Protein AF-I3XRZ2-F1 (afdb_monomer_lite)

Sequence (327 aa):
MDISREDVSTILSKLADKTGISVSRDIIGEVKALLSDPGFNNMVKYIDKYSRIALAIYMVLRRHGICISVRCIMDYARIPRTSFIELLGKLGVKPCSIEEYVLYAVDKLGLSRPVASNTLWIARRIRDISEKTGLSHSVIAASSLYLASRYAGYKIPQKIIASTLCVSEVSLRNTCRNIVELLGERIPPYIDEVDKTVAMKYIRELPEGIPLVLLALLREGKPLSILILQEPKMKPWSEIALVSGLPVEGSIVILDITYAENPEYGELALDKALVYLRLKGYRYIWSVNNGIKNSLLSKGFRPIWYLPGLKKIIYAREISNTPFLSF

Radius of gyration: 23.26 Å; chains: 1; bounding box: 54×38×66 Å

Foldseek 3Di:
DDDDLCLLVVLVVVLCVQAVDDDDPVLSVQLVVLLVDPVLCVLCVVADPQLSSLLSSVVSCVVVLQAADSLSSVVRGPDDPVVSVVSCVVVVNDHDALLSLLVNLCVSVVHDLLLSLQLVLLLVVVVVVCVVVPDDSLLSSLLSSCLSCVLVVHPDDSSNSCSNRVHDSVSSVVVNVVSCVVVVHPRAWTKDWDDPVLVVVQDVDDDPPFDWTKIFRDGPRHGQKIWTKHQQVDPPSVVVCVVLVHDSPLEMEGEDMGGDDDPVSSLVSVSSVLSSSVSVRRFKYKYQDPVCVVSLVVVPWDFRDADPVVRTTMTMDGSDDDDPDPD

Organism: NCBI:txid768672

Structure (mmCIF, N/CA/C/O backbone):
data_AF-I3XRZ2-F1
#
_entry.id   AF-I3XRZ2-F1
#
loop_
_atom_site.group_PDB
_atom_site.id
_atom_site.type_symbol
_atom_site.label_atom_id
_atom_site.label_alt_id
_atom_site.label_comp_id
_atom_site.label_asym_id
_atom_site.label_entity_id
_atom_site.label_seq_id
_atom_site.pdbx_PDB_ins_code
_atom_site.Cartn_x
_atom_site.Cartn_y
_atom_site.Cartn_z
_atom_site.occupancy
_atom_site.B_iso_or_equiv
_atom_site.auth_seq_id
_atom_site.auth_comp_id
_atom_site.auth_asym_id
_atom_site.auth_atom_id
_atom_site.pdbx_PDB_model_num
ATOM 1 N N . MET A 1 1 ? 17.090 -0.475 -37.866 1.00 54.31 1 MET A N 1
ATOM 2 C CA . MET A 1 1 ? 17.241 -1.742 -37.118 1.00 54.31 1 MET A CA 1
ATOM 3 C C . MET A 1 1 ? 15.857 -2.178 -36.693 1.00 54.31 1 MET A C 1
ATOM 5 O O . MET A 1 1 ? 15.292 -1.538 -35.812 1.00 54.31 1 MET A O 1
ATOM 9 N N . ASP A 1 2 ? 15.313 -3.212 -37.330 1.00 70.88 2 ASP A N 1
ATOM 10 C CA . ASP A 1 2 ? 13.999 -3.728 -36.957 1.00 70.88 2 ASP A CA 1
ATOM 11 C C . ASP A 1 2 ? 14.069 -4.412 -35.590 1.00 70.88 2 ASP A C 1
ATOM 13 O O . ASP A 1 2 ? 14.922 -5.268 -35.309 1.00 70.88 2 ASP A O 1
ATOM 17 N N . ILE A 1 3 ? 13.197 -3.972 -34.688 1.00 75.44 3 ILE A N 1
ATOM 18 C CA . ILE A 1 3 ? 12.983 -4.640 -33.411 1.00 75.44 3 ILE A CA 1
ATOM 19 C C . ILE A 1 3 ? 12.097 -5.845 -33.703 1.00 75.44 3 ILE A C 1
ATOM 21 O O . ILE A 1 3 ? 10.934 -5.687 -34.074 1.00 75.44 3 ILE A O 1
ATOM 25 N N . SER A 1 4 ? 12.657 -7.049 -33.582 1.00 77.81 4 SER A N 1
ATOM 26 C CA . SER A 1 4 ? 11.905 -8.261 -33.882 1.00 77.81 4 SER A CA 1
ATOM 27 C C . SER A 1 4 ? 10.871 -8.520 -32.783 1.00 77.81 4 SER A C 1
ATOM 29 O O . SER A 1 4 ? 11.063 -8.177 -31.611 1.00 77.81 4 SER A O 1
ATOM 31 N N . ARG A 1 5 ? 9.756 -9.164 -33.148 1.00 73.94 5 ARG A N 1
ATOM 32 C CA . ARG A 1 5 ? 8.748 -9.624 -32.173 1.00 73.94 5 ARG A CA 1
ATOM 33 C C . ARG A 1 5 ? 9.342 -10.587 -31.140 1.00 73.94 5 ARG A C 1
ATOM 35 O O . ARG A 1 5 ? 8.825 -10.679 -30.025 1.00 73.94 5 ARG A O 1
ATOM 42 N N . GLU A 1 6 ? 10.397 -11.289 -31.526 1.00 83.88 6 GLU A N 1
ATOM 43 C CA . GLU A 1 6 ? 11.086 -12.286 -30.721 1.00 83.88 6 GLU A CA 1
ATOM 44 C C . GLU A 1 6 ? 11.895 -11.643 -29.589 1.00 83.88 6 GLU A C 1
ATOM 46 O O . GLU A 1 6 ? 11.830 -12.112 -28.454 1.00 83.88 6 GLU A O 1
ATOM 51 N N . ASP A 1 7 ? 12.538 -10.495 -29.837 1.00 88.00 7 ASP A N 1
ATOM 52 C CA . ASP A 1 7 ? 13.324 -9.778 -28.822 1.00 88.00 7 ASP A CA 1
ATOM 53 C C . ASP A 1 7 ? 12.460 -9.314 -27.636 1.00 88.00 7 ASP A C 1
ATOM 55 O O . ASP A 1 7 ? 12.806 -9.525 -26.472 1.00 88.00 7 ASP A O 1
ATOM 59 N N . VAL A 1 8 ? 11.303 -8.705 -27.930 1.00 89.19 8 VAL A N 1
ATOM 60 C CA . VAL A 1 8 ? 10.368 -8.203 -26.904 1.00 89.19 8 VAL A CA 1
ATOM 61 C C . VAL A 1 8 ? 9.803 -9.359 -26.083 1.00 89.19 8 VAL A C 1
ATOM 63 O O . VAL A 1 8 ? 9.788 -9.303 -24.853 1.00 89.19 8 VAL A O 1
ATOM 66 N N . SER A 1 9 ? 9.375 -10.424 -26.765 1.00 89.69 9 SER A N 1
ATOM 67 C CA . SER A 1 9 ? 8.788 -11.603 -26.121 1.00 89.69 9 SER A CA 1
ATOM 68 C C . SER A 1 9 ? 9.815 -12.324 -25.245 1.00 89.69 9 SER A C 1
ATOM 70 O O . SER A 1 9 ? 9.490 -12.738 -24.137 1.00 89.69 9 SER A O 1
ATOM 72 N N . THR A 1 10 ? 11.074 -12.390 -25.687 1.00 92.25 10 THR A N 1
ATOM 73 C CA . THR A 1 10 ? 12.171 -13.000 -24.927 1.00 92.25 10 THR A CA 1
ATOM 74 C C . THR A 1 10 ? 12.445 -12.252 -23.624 1.00 92.25 10 THR A C 1
ATOM 76 O O . THR A 1 10 ? 12.548 -12.877 -22.569 1.00 92.25 10 THR A O 1
ATOM 79 N N . ILE A 1 11 ? 12.553 -10.918 -23.663 1.00 93.00 11 ILE A N 1
ATOM 80 C CA . ILE A 1 11 ? 12.813 -10.123 -22.450 1.00 93.00 11 ILE A CA 1
ATOM 81 C C . ILE A 1 11 ? 11.630 -10.216 -21.483 1.00 93.00 11 ILE A C 1
ATOM 83 O O . ILE A 1 11 ? 11.835 -10.414 -20.285 1.00 93.00 11 ILE A O 1
ATOM 87 N N . LEU A 1 12 ? 10.397 -10.121 -21.991 1.00 92.00 12 LEU A N 1
ATOM 88 C CA . LEU A 1 12 ? 9.196 -10.244 -21.167 1.00 92.00 12 LEU A CA 1
ATOM 89 C C . LEU A 1 12 ? 9.065 -11.630 -20.531 1.00 92.00 12 LEU A C 1
ATOM 91 O O . LEU A 1 12 ? 8.739 -11.699 -19.351 1.00 92.00 12 LEU A O 1
ATOM 95 N N . SER A 1 13 ? 9.376 -12.710 -21.257 1.00 91.44 13 SER A N 1
ATOM 96 C CA . SER A 1 13 ? 9.370 -14.070 -20.703 1.00 91.44 13 SER A CA 1
ATOM 97 C C . SER A 1 13 ? 10.380 -14.205 -19.567 1.00 91.44 13 SER A C 1
ATOM 99 O O . SER A 1 13 ? 10.014 -14.601 -18.468 1.00 91.44 13 SER A O 1
ATOM 101 N N . LYS A 1 14 ? 11.631 -13.775 -19.774 1.00 92.50 14 LYS A N 1
ATOM 102 C CA . LYS A 1 14 ? 12.657 -13.836 -18.720 1.00 92.50 14 LYS A CA 1
ATOM 103 C C . LYS A 1 14 ? 12.291 -12.981 -17.505 1.00 92.50 14 LYS A C 1
ATOM 105 O O . LYS A 1 14 ? 12.586 -13.343 -16.366 1.00 92.50 14 LYS A O 1
ATOM 110 N N . LEU A 1 15 ? 11.649 -11.832 -17.725 1.00 91.50 15 LEU A N 1
ATOM 111 C CA . LEU A 1 15 ? 11.138 -10.996 -16.642 1.00 91.50 15 LEU A CA 1
ATOM 112 C C . LEU A 1 15 ? 9.980 -11.679 -15.900 1.00 91.50 15 LEU A C 1
ATOM 114 O O . LEU A 1 15 ? 9.946 -11.627 -14.669 1.00 91.50 15 LEU A O 1
ATOM 118 N N . ALA A 1 16 ? 9.064 -12.326 -16.622 1.00 91.31 16 ALA A N 1
ATOM 119 C CA . ALA A 1 16 ? 7.972 -13.108 -16.055 1.00 91.31 16 ALA A CA 1
ATOM 120 C C . ALA A 1 16 ? 8.512 -14.257 -15.198 1.00 91.31 16 ALA A C 1
ATOM 122 O O . ALA A 1 16 ? 8.118 -14.366 -14.044 1.00 91.31 16 ALA A O 1
ATOM 123 N N . ASP A 1 17 ? 9.497 -15.010 -15.686 1.00 89.75 17 ASP A N 1
ATOM 124 C CA . ASP A 1 17 ? 10.134 -16.103 -14.940 1.00 89.75 17 ASP A CA 1
ATOM 125 C C . ASP A 1 17 ? 10.812 -15.598 -13.659 1.00 89.75 17 ASP A C 1
ATOM 127 O O . ASP A 1 17 ? 10.693 -16.190 -12.586 1.00 89.75 17 ASP A O 1
ATOM 131 N N . LYS A 1 18 ? 11.502 -14.454 -13.749 1.00 88.31 18 LYS A N 1
ATOM 132 C CA . LYS A 1 18 ? 12.222 -13.855 -12.617 1.00 88.31 18 LYS A CA 1
ATOM 133 C C . LYS A 1 18 ? 11.286 -13.313 -11.540 1.00 88.31 18 LYS A C 1
ATOM 135 O O . LYS A 1 18 ? 11.616 -13.369 -10.358 1.00 88.31 18 LYS A O 1
ATOM 140 N N . THR A 1 19 ? 10.166 -12.719 -11.939 1.00 87.19 19 THR A N 1
ATOM 141 C CA . THR A 1 19 ? 9.321 -11.925 -11.033 1.00 87.19 19 THR A CA 1
ATOM 142 C C . THR A 1 19 ? 7.985 -12.572 -10.722 1.00 87.19 19 THR A C 1
ATOM 144 O O . THR A 1 19 ? 7.366 -12.191 -9.733 1.00 87.19 19 THR A O 1
ATOM 147 N N . GLY A 1 20 ? 7.509 -13.483 -11.566 1.00 87.38 20 GLY A N 1
ATOM 148 C CA . GLY A 1 20 ? 6.136 -13.981 -11.612 1.00 87.38 20 GLY A CA 1
ATOM 149 C C . GLY A 1 20 ? 5.132 -12.988 -12.213 1.00 87.38 20 GLY A C 1
ATOM 150 O O . GLY A 1 20 ? 3.960 -13.034 -11.858 1.00 87.38 20 GLY A O 1
ATOM 151 N N . ILE A 1 21 ? 5.561 -11.979 -12.988 1.00 88.50 21 ILE A N 1
ATOM 152 C CA . ILE A 1 21 ? 4.621 -11.059 -13.664 1.00 88.50 21 ILE A CA 1
ATOM 153 C C . ILE A 1 21 ? 3.810 -11.831 -14.708 1.00 88.50 21 ILE A C 1
ATOM 155 O O . ILE A 1 21 ? 4.384 -12.524 -15.543 1.00 88.50 21 ILE A O 1
ATOM 159 N N . SER A 1 22 ? 2.489 -11.643 -14.702 1.00 85.38 22 SER A N 1
ATOM 160 C CA . SER A 1 22 ? 1.630 -12.094 -15.797 1.00 85.38 22 SER A CA 1
ATOM 161 C C . SER A 1 22 ? 1.798 -11.160 -16.994 1.00 85.38 22 SER A C 1
ATOM 163 O O . SER A 1 22 ? 1.465 -9.977 -16.920 1.00 85.38 22 SER A O 1
ATOM 165 N N . VAL A 1 23 ? 2.355 -11.676 -18.088 1.00 85.56 23 VAL A N 1
ATOM 166 C CA . VAL A 1 23 ? 2.524 -10.924 -19.335 1.00 85.56 23 VAL A CA 1
ATOM 167 C C . VAL A 1 23 ? 1.339 -11.2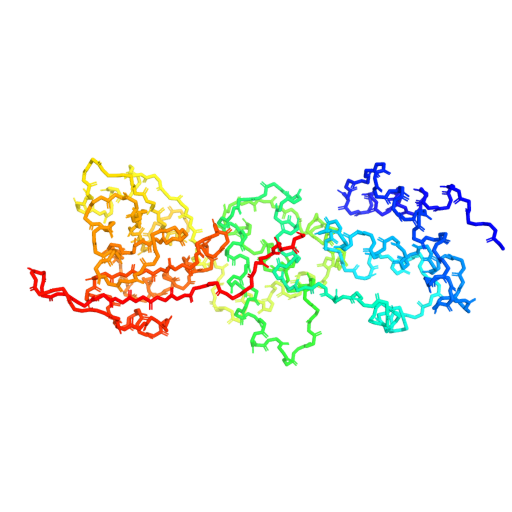37 -20.243 1.00 85.56 23 VAL A C 1
ATOM 169 O O . VAL A 1 23 ? 1.273 -12.305 -20.850 1.00 85.56 23 VAL A O 1
ATOM 172 N N . SER A 1 24 ? 0.392 -10.304 -20.334 1.00 90.00 24 SER A N 1
ATOM 173 C CA . SER A 1 24 ? -0.754 -10.422 -21.238 1.00 90.00 24 SER A CA 1
ATOM 174 C C . SER A 1 24 ? -0.373 -10.084 -22.685 1.00 90.00 24 SER A C 1
ATOM 176 O O . SER A 1 24 ? 0.643 -9.435 -22.963 1.00 90.00 24 SER A O 1
ATOM 178 N N . ARG A 1 25 ? -1.220 -10.499 -23.638 1.00 88.94 25 ARG A N 1
ATOM 179 C CA . ARG A 1 25 ? -1.083 -10.093 -25.047 1.00 88.94 25 ARG A CA 1
ATOM 180 C C . ARG A 1 25 ? -1.186 -8.574 -25.213 1.00 88.94 25 ARG A C 1
ATOM 182 O O . ARG A 1 25 ? -0.507 -8.033 -26.082 1.00 88.94 25 ARG A O 1
ATOM 189 N N . ASP A 1 26 ? -1.954 -7.914 -24.351 1.00 92.81 26 ASP A N 1
ATOM 190 C CA . ASP A 1 26 ? -2.154 -6.463 -24.371 1.00 92.81 26 ASP A CA 1
ATOM 191 C C . ASP A 1 26 ? -0.861 -5.723 -24.022 1.00 92.81 26 ASP A C 1
ATOM 193 O O . ASP A 1 26 ? -0.438 -4.852 -24.777 1.00 92.81 26 ASP A O 1
ATOM 197 N N . ILE A 1 27 ? -0.145 -6.159 -22.974 1.00 94.12 27 ILE A N 1
ATOM 198 C CA . ILE A 1 27 ? 1.175 -5.608 -22.614 1.00 94.12 27 ILE A CA 1
ATOM 199 C C . ILE A 1 27 ? 2.146 -5.741 -23.793 1.00 94.12 27 ILE A C 1
ATOM 201 O O . ILE A 1 27 ? 2.838 -4.788 -24.151 1.00 94.12 27 ILE A O 1
ATOM 205 N N . ILE A 1 28 ? 2.194 -6.910 -24.440 1.00 92.81 28 ILE A N 1
ATOM 206 C CA . ILE A 1 28 ? 3.066 -7.130 -25.605 1.00 92.81 28 ILE A CA 1
ATOM 207 C C . ILE A 1 28 ? 2.668 -6.208 -26.770 1.00 92.81 28 ILE A C 1
ATOM 209 O O . ILE A 1 28 ? 3.543 -5.673 -27.457 1.00 92.81 28 ILE A O 1
ATOM 213 N N . GLY A 1 29 ? 1.366 -6.049 -27.017 1.00 93.31 29 GLY A N 1
ATOM 214 C CA . GLY A 1 29 ? 0.820 -5.174 -28.053 1.00 93.31 29 GLY A CA 1
ATOM 215 C C . GLY A 1 29 ? 1.188 -3.711 -27.826 1.00 93.31 29 GLY A C 1
ATOM 216 O O . GLY A 1 29 ? 1.719 -3.067 -28.730 1.00 93.31 29 GLY A O 1
ATOM 217 N N . GLU A 1 30 ? 1.006 -3.214 -26.605 1.00 96.38 30 GLU A N 1
ATOM 218 C CA . GLU A 1 30 ? 1.351 -1.844 -26.224 1.00 96.38 30 GLU A CA 1
ATOM 219 C C . GLU A 1 30 ? 2.852 -1.568 -26.277 1.00 96.38 30 GLU A C 1
ATOM 221 O O . GLU A 1 30 ? 3.258 -0.502 -26.739 1.00 96.38 30 GLU A O 1
ATOM 226 N N . VAL A 1 31 ? 3.697 -2.522 -25.867 1.00 96.50 31 VAL A N 1
ATOM 227 C CA . VAL A 1 31 ? 5.156 -2.368 -25.998 1.00 96.50 31 VAL A CA 1
ATOM 228 C C . VAL A 1 31 ? 5.535 -2.203 -27.467 1.00 96.50 31 VAL A C 1
ATOM 230 O O . VAL A 1 31 ? 6.340 -1.336 -27.798 1.00 96.50 31 VAL A O 1
ATOM 233 N N . LYS A 1 32 ? 4.936 -2.989 -28.367 1.00 94.12 32 LYS A N 1
ATOM 234 C CA . LYS A 1 32 ? 5.181 -2.862 -29.811 1.00 94.12 32 LYS A CA 1
ATOM 235 C C . LYS A 1 32 ? 4.692 -1.523 -30.351 1.00 94.12 32 LYS A C 1
ATOM 237 O O . LYS A 1 32 ? 5.444 -0.867 -31.062 1.00 94.12 32 LYS A O 1
ATOM 242 N N . ALA A 1 33 ? 3.483 -1.106 -29.979 1.00 95.25 33 ALA A N 1
ATOM 243 C CA . ALA A 1 33 ? 2.937 0.185 -30.380 1.00 95.25 33 ALA A CA 1
ATOM 244 C C . ALA A 1 33 ? 3.850 1.342 -29.937 1.00 95.25 33 ALA A C 1
ATOM 246 O O . ALA A 1 33 ? 4.179 2.206 -30.744 1.00 95.25 33 ALA A O 1
ATOM 247 N N . LEU A 1 34 ? 4.345 1.307 -28.694 1.00 96.12 34 LEU A N 1
ATOM 248 C CA . LEU A 1 34 ? 5.267 2.312 -28.164 1.00 96.12 34 LEU A CA 1
ATOM 249 C C . LEU A 1 34 ? 6.625 2.308 -28.883 1.00 96.12 34 LEU A C 1
ATOM 251 O O . LEU A 1 34 ? 7.192 3.364 -29.133 1.00 96.12 34 LEU A O 1
ATOM 255 N N . LEU A 1 35 ? 7.149 1.137 -29.252 1.00 95.25 35 LEU A N 1
ATOM 256 C CA . LEU A 1 35 ? 8.396 1.029 -30.020 1.00 95.25 35 LEU A CA 1
ATOM 257 C C . LEU A 1 35 ? 8.253 1.513 -31.472 1.00 95.25 35 LEU A C 1
ATOM 259 O O . LEU A 1 35 ? 9.252 1.881 -32.094 1.00 95.25 35 LEU A O 1
ATOM 263 N N . SER A 1 36 ? 7.036 1.521 -32.013 1.00 94.19 36 SER A N 1
ATOM 264 C CA . SER A 1 36 ? 6.718 2.092 -33.325 1.00 94.19 36 SER A CA 1
ATOM 265 C C . SER A 1 36 ? 6.400 3.591 -33.271 1.00 94.19 36 SER A C 1
ATOM 267 O O . SER A 1 36 ? 6.390 4.234 -34.318 1.00 94.19 36 SER A O 1
ATOM 269 N N . ASP A 1 37 ? 6.186 4.161 -32.082 1.00 95.56 37 ASP A N 1
ATOM 270 C CA . ASP A 1 37 ? 5.827 5.568 -31.912 1.00 95.56 37 ASP A CA 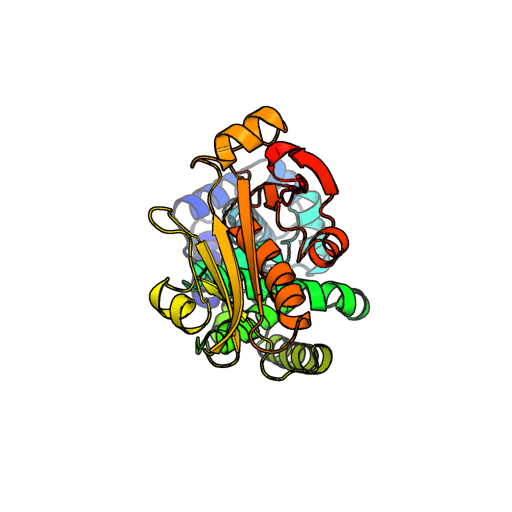1
ATOM 271 C C . ASP A 1 37 ? 6.985 6.514 -32.312 1.00 95.56 37 ASP A C 1
ATOM 273 O O . ASP A 1 37 ? 8.095 6.405 -31.772 1.00 95.56 37 ASP A O 1
ATOM 277 N N . PRO A 1 38 ? 6.767 7.469 -33.241 1.00 94.94 38 PRO A N 1
ATOM 278 C CA . PRO A 1 38 ? 7.802 8.412 -33.662 1.00 94.94 38 PRO A CA 1
ATOM 279 C C . PRO A 1 38 ? 8.309 9.311 -32.528 1.00 94.94 38 PRO A C 1
ATOM 281 O O . PRO A 1 38 ? 9.501 9.621 -32.486 1.00 94.94 38 PRO A O 1
ATOM 284 N N . GLY A 1 39 ? 7.431 9.712 -31.601 1.00 94.12 39 GLY A N 1
ATOM 285 C CA . GLY A 1 39 ? 7.782 10.570 -30.469 1.00 94.12 39 GLY A CA 1
ATOM 286 C C . GLY A 1 39 ? 8.749 9.876 -29.514 1.00 94.12 39 GLY A C 1
ATOM 287 O O . GLY A 1 39 ? 9.822 10.407 -29.214 1.00 94.12 39 GLY A O 1
ATOM 288 N N . PHE A 1 40 ? 8.417 8.650 -29.110 1.00 95.19 40 PHE A N 1
ATOM 289 C CA . PHE A 1 40 ? 9.291 7.772 -28.341 1.00 95.19 40 PHE A CA 1
ATOM 290 C C . PHE A 1 40 ? 10.624 7.574 -29.061 1.00 95.19 40 PHE A C 1
ATOM 292 O O . PHE A 1 40 ? 11.679 7.849 -28.490 1.00 95.19 40 PHE A O 1
ATOM 299 N N . ASN A 1 41 ? 10.585 7.177 -30.335 1.00 93.75 41 ASN A N 1
ATOM 300 C CA . ASN A 1 41 ? 11.782 6.889 -31.123 1.00 93.75 41 ASN A CA 1
ATOM 301 C C . ASN A 1 41 ? 12.714 8.093 -31.280 1.00 93.75 41 ASN A C 1
ATOM 303 O O . ASN A 1 41 ? 13.932 7.921 -31.222 1.00 93.75 41 ASN A O 1
ATOM 307 N N . ASN A 1 42 ? 12.172 9.304 -31.413 1.00 93.94 42 ASN A N 1
ATOM 308 C CA . ASN A 1 42 ? 12.971 10.523 -31.452 1.00 93.94 42 ASN A CA 1
ATOM 309 C C . ASN A 1 42 ? 13.677 10.791 -30.109 1.00 93.94 42 ASN A C 1
ATOM 311 O O . ASN A 1 42 ? 14.852 11.162 -30.090 1.00 93.94 42 ASN A O 1
ATOM 315 N N . MET A 1 43 ? 13.000 10.545 -28.982 1.00 91.81 43 MET A N 1
ATOM 316 C CA . MET A 1 43 ? 13.571 10.735 -27.641 1.00 91.81 43 MET A CA 1
ATOM 317 C C . MET A 1 43 ? 14.682 9.730 -27.307 1.00 91.81 43 MET A C 1
ATOM 319 O O . MET A 1 43 ? 15.612 10.065 -26.576 1.00 91.81 43 MET A O 1
ATOM 323 N N . VAL A 1 44 ? 14.620 8.515 -27.860 1.00 93.56 44 VAL A N 1
ATOM 324 C CA . VAL A 1 44 ? 15.597 7.441 -27.594 1.00 93.56 44 VAL A CA 1
ATOM 325 C C . VAL A 1 44 ? 16.495 7.122 -28.795 1.00 93.56 44 VAL A C 1
ATOM 327 O O . VAL A 1 44 ? 17.091 6.047 -28.852 1.00 93.56 44 VAL A O 1
ATOM 330 N N . LYS A 1 45 ? 16.627 8.046 -29.757 1.00 91.50 45 LYS A N 1
ATOM 331 C CA . LYS A 1 45 ? 17.322 7.814 -31.041 1.00 91.50 45 LYS A CA 1
ATOM 332 C C . LYS A 1 45 ? 18.771 7.327 -30.920 1.00 91.50 45 LYS A C 1
ATOM 334 O O . LYS A 1 45 ? 19.229 6.580 -31.777 1.00 91.50 45 LYS A O 1
ATOM 339 N N . TYR A 1 46 ? 19.475 7.727 -29.861 1.00 92.50 46 TYR A N 1
ATOM 340 C CA . TYR A 1 46 ? 20.880 7.368 -29.613 1.00 92.50 46 TYR A CA 1
ATOM 341 C C . TYR A 1 46 ? 21.047 6.212 -28.620 1.00 92.50 46 TYR A C 1
ATOM 343 O O . TYR A 1 46 ? 22.163 5.895 -28.217 1.00 92.50 46 TYR A O 1
ATOM 351 N N . ILE A 1 47 ? 19.943 5.599 -28.197 1.00 94.06 47 ILE A N 1
ATOM 352 C CA . ILE A 1 47 ? 19.939 4.497 -27.243 1.00 94.06 47 ILE A CA 1
ATOM 353 C C . ILE A 1 47 ? 19.958 3.174 -28.005 1.00 94.06 47 ILE A C 1
ATOM 355 O O . ILE A 1 47 ? 19.279 3.012 -29.024 1.00 94.06 47 ILE A O 1
ATOM 359 N N . ASP A 1 48 ? 20.733 2.212 -27.505 1.00 92.62 48 ASP A N 1
ATOM 360 C CA . ASP A 1 48 ? 20.835 0.899 -28.128 1.00 92.62 48 ASP A CA 1
ATOM 361 C C . ASP A 1 48 ? 19.488 0.157 -28.132 1.00 92.62 48 ASP A C 1
ATOM 363 O O . ASP A 1 48 ? 18.592 0.401 -27.316 1.00 92.62 48 ASP A O 1
ATOM 367 N N . LYS A 1 49 ? 19.363 -0.794 -29.060 1.00 92.44 49 LYS A N 1
ATOM 368 C CA . LYS A 1 49 ? 18.143 -1.574 -29.283 1.00 92.44 49 LYS A CA 1
ATOM 369 C C . LYS A 1 49 ? 17.583 -2.201 -27.998 1.00 92.44 49 LYS A C 1
ATOM 371 O O . LYS A 1 49 ? 16.378 -2.123 -27.775 1.00 92.44 49 LYS A O 1
ATOM 376 N N . TYR A 1 50 ? 18.421 -2.809 -27.160 1.00 92.56 50 TYR A N 1
ATOM 377 C CA . TYR A 1 50 ? 17.954 -3.533 -25.975 1.00 92.56 50 TYR A CA 1
ATOM 378 C C . TYR A 1 50 ? 17.506 -2.580 -24.869 1.00 92.56 50 TYR A C 1
ATOM 380 O O . TYR A 1 50 ? 16.457 -2.794 -24.261 1.00 92.56 50 TYR A O 1
ATOM 388 N N . SER A 1 51 ? 18.222 -1.473 -24.674 1.00 94.81 51 SER A N 1
ATOM 389 C CA . SER A 1 51 ? 17.806 -0.434 -23.727 1.00 94.81 51 SER A CA 1
ATOM 390 C C . SER A 1 51 ? 16.498 0.248 -24.143 1.00 94.81 51 SER A C 1
ATOM 392 O O . SER A 1 51 ? 15.672 0.543 -23.282 1.00 94.81 51 SER A O 1
ATOM 394 N N . ARG A 1 52 ? 16.249 0.432 -25.450 1.00 95.31 52 ARG A N 1
ATOM 395 C CA . ARG A 1 52 ? 14.952 0.923 -25.959 1.00 95.31 52 ARG A CA 1
ATOM 396 C C . ARG A 1 52 ? 13.806 -0.027 -25.620 1.00 95.31 52 ARG A C 1
ATOM 398 O O . ARG A 1 52 ? 12.767 0.422 -25.144 1.00 95.31 52 ARG A O 1
ATOM 405 N N . ILE A 1 53 ? 14.008 -1.331 -25.823 1.00 95.75 53 ILE A N 1
ATOM 406 C CA . ILE A 1 53 ? 13.014 -2.355 -25.470 1.00 95.75 53 ILE A CA 1
ATOM 407 C C . ILE A 1 53 ? 12.773 -2.372 -23.955 1.00 95.75 53 ILE A C 1
ATOM 409 O O . ILE A 1 53 ? 11.624 -2.366 -23.526 1.00 95.75 53 ILE A O 1
ATOM 413 N N . ALA A 1 54 ? 13.831 -2.326 -23.142 1.00 96.06 54 ALA A N 1
ATOM 414 C CA . ALA A 1 54 ? 13.727 -2.279 -21.684 1.00 96.06 54 ALA A CA 1
ATOM 415 C C . ALA A 1 54 ? 12.956 -1.040 -21.187 1.00 96.06 54 ALA A C 1
ATOM 417 O O . ALA A 1 54 ? 12.094 -1.168 -20.315 1.00 96.06 54 ALA A O 1
ATOM 418 N N . LEU A 1 55 ? 13.217 0.143 -21.759 1.00 96.50 55 LEU A N 1
ATOM 419 C CA . LEU A 1 55 ? 12.465 1.369 -21.466 1.00 96.50 55 LEU A CA 1
ATOM 420 C C . LEU A 1 55 ? 10.984 1.206 -21.817 1.00 96.50 55 LEU A C 1
ATOM 422 O O . LEU A 1 55 ? 10.131 1.463 -20.969 1.00 96.50 55 LEU A O 1
ATOM 426 N N . ALA A 1 56 ? 10.678 0.727 -23.027 1.00 96.88 56 ALA A N 1
ATOM 427 C CA . ALA A 1 56 ? 9.303 0.532 -23.475 1.00 96.88 56 ALA A CA 1
ATOM 428 C C . ALA A 1 56 ? 8.545 -0.479 -22.598 1.00 96.88 56 ALA A C 1
ATOM 430 O O . ALA A 1 56 ? 7.423 -0.206 -22.178 1.00 96.88 56 ALA A O 1
ATOM 431 N N . ILE A 1 57 ? 9.176 -1.607 -22.249 1.00 96.31 57 ILE A N 1
ATOM 432 C CA . ILE A 1 57 ? 8.612 -2.596 -21.321 1.00 96.31 57 ILE A CA 1
ATOM 433 C C . ILE A 1 57 ? 8.318 -1.945 -19.972 1.00 96.31 57 ILE A C 1
ATOM 435 O O . ILE A 1 57 ? 7.195 -2.036 -19.488 1.00 96.31 57 ILE A O 1
ATOM 439 N N . TYR A 1 58 ? 9.291 -1.259 -19.370 1.00 96.19 58 TYR A N 1
ATOM 440 C CA . TYR A 1 58 ? 9.094 -0.636 -18.061 1.00 96.19 58 TYR A CA 1
ATOM 441 C C . TYR A 1 58 ? 7.962 0.401 -18.084 1.00 96.19 58 TYR A C 1
ATOM 443 O O . TYR A 1 58 ? 7.133 0.432 -17.177 1.00 96.19 58 TYR A O 1
ATOM 451 N N . MET A 1 59 ? 7.892 1.218 -19.138 1.00 96.50 59 MET A N 1
ATOM 452 C CA . MET A 1 59 ? 6.822 2.197 -19.344 1.00 96.50 59 MET A CA 1
ATOM 453 C C . MET A 1 59 ? 5.442 1.550 -19.403 1.00 96.50 59 MET A C 1
ATOM 455 O O . MET A 1 59 ? 4.530 2.001 -18.713 1.00 96.50 59 MET A O 1
ATOM 459 N N . VAL A 1 60 ? 5.288 0.496 -20.204 1.00 96.75 60 VAL A N 1
ATOM 460 C CA . VAL A 1 60 ? 4.004 -0.199 -20.351 1.00 96.75 60 VAL A CA 1
ATOM 461 C C . VAL A 1 60 ? 3.623 -0.913 -19.060 1.00 96.75 60 VAL A C 1
ATOM 463 O O . VAL A 1 60 ? 2.498 -0.760 -18.601 1.00 96.75 60 VAL A O 1
ATOM 466 N N . LEU A 1 61 ? 4.561 -1.589 -18.390 1.00 95.00 61 LEU A N 1
ATOM 467 C CA . LEU A 1 61 ? 4.297 -2.184 -17.075 1.00 95.00 61 LEU A CA 1
ATOM 468 C C . LEU A 1 61 ? 3.778 -1.136 -16.080 1.00 95.00 61 LEU A C 1
ATOM 470 O O . LEU A 1 61 ? 2.800 -1.384 -15.379 1.00 95.00 61 LEU A O 1
ATOM 474 N N . ARG A 1 62 ? 4.363 0.068 -16.071 1.00 94.31 62 ARG A N 1
ATOM 475 C CA . ARG A 1 62 ? 3.895 1.170 -15.218 1.00 94.31 62 ARG A CA 1
ATOM 476 C C . ARG A 1 62 ? 2.487 1.647 -15.571 1.00 94.31 62 ARG A C 1
ATOM 478 O O . ARG A 1 62 ? 1.724 1.919 -14.650 1.00 94.31 62 ARG A O 1
ATOM 485 N N . ARG A 1 63 ? 2.124 1.711 -16.857 1.00 93.44 63 ARG A N 1
ATOM 486 C CA . ARG A 1 63 ? 0.751 2.043 -17.297 1.00 93.44 63 ARG A CA 1
ATOM 487 C C . ARG A 1 63 ? -0.274 1.009 -16.829 1.00 93.44 63 ARG A C 1
ATOM 489 O O . ARG A 1 63 ? -1.390 1.376 -16.496 1.00 93.44 63 ARG A O 1
ATOM 496 N N . HIS A 1 64 ? 0.141 -0.251 -16.717 1.00 92.94 64 HIS A N 1
ATOM 497 C CA . HIS A 1 64 ? -0.671 -1.364 -16.209 1.00 92.94 64 HIS A CA 1
ATOM 498 C C . HIS A 1 64 ? -0.644 -1.500 -14.674 1.00 92.94 64 HIS A C 1
ATOM 500 O O . HIS A 1 64 ? -1.061 -2.520 -14.133 1.00 92.94 64 HIS A O 1
ATOM 506 N N . GLY A 1 65 ? -0.111 -0.513 -13.943 1.00 90.75 65 GLY A N 1
ATOM 507 C CA . GLY A 1 65 ? -0.016 -0.561 -12.477 1.00 90.75 65 GLY A CA 1
ATOM 508 C C . GLY A 1 65 ? 0.993 -1.586 -11.936 1.00 90.75 65 GLY A C 1
ATOM 509 O O . GLY A 1 65 ? 1.072 -1.804 -10.726 1.00 90.75 65 GLY A O 1
ATOM 510 N N . ILE A 1 66 ? 1.807 -2.201 -12.799 1.00 93.56 66 ILE A N 1
ATOM 511 C CA . ILE A 1 66 ? 2.824 -3.179 -12.406 1.00 93.56 66 ILE A CA 1
ATOM 512 C C . ILE A 1 66 ? 4.051 -2.428 -11.890 1.00 93.56 66 ILE A C 1
ATOM 514 O O . ILE A 1 66 ? 4.813 -1.805 -12.636 1.00 93.56 66 ILE A O 1
ATOM 518 N N . CYS A 1 67 ? 4.247 -2.491 -10.576 1.00 92.25 67 CYS A N 1
ATOM 519 C CA . CYS A 1 67 ? 5.266 -1.717 -9.878 1.00 92.25 67 CYS A CA 1
ATOM 520 C C . CYS A 1 67 ? 6.465 -2.594 -9.523 1.00 92.25 67 CYS A C 1
ATOM 522 O O . CYS A 1 67 ? 6.521 -3.198 -8.455 1.00 92.25 67 CYS A O 1
ATOM 524 N N . ILE A 1 68 ? 7.452 -2.644 -10.418 1.00 92.44 68 ILE A N 1
ATOM 525 C CA . ILE A 1 68 ? 8.735 -3.316 -10.177 1.00 92.44 68 ILE A CA 1
ATOM 526 C C . ILE A 1 68 ? 9.886 -2.323 -10.090 1.00 92.44 68 ILE A C 1
ATOM 528 O O . ILE A 1 68 ? 9.870 -1.270 -10.723 1.00 92.44 68 ILE A O 1
ATOM 532 N N . SER A 1 69 ? 10.916 -2.673 -9.316 1.00 92.75 69 SER A N 1
ATOM 533 C CA . SER A 1 69 ? 12.138 -1.874 -9.271 1.00 92.75 69 SER A CA 1
ATOM 534 C C . SER A 1 69 ? 12.773 -1.804 -10.655 1.00 92.75 69 SER A C 1
ATOM 536 O O . SER A 1 69 ? 12.888 -2.821 -11.337 1.00 92.75 69 SER A O 1
ATOM 538 N N . VAL A 1 70 ? 13.291 -0.633 -11.037 1.00 93.44 70 VAL A N 1
ATOM 539 C CA . VAL A 1 70 ? 14.082 -0.457 -12.270 1.00 93.44 70 VAL A CA 1
ATOM 540 C C . VAL A 1 70 ? 15.198 -1.504 -12.371 1.00 93.44 70 VAL A C 1
ATOM 542 O O . VAL A 1 70 ? 15.475 -2.001 -13.456 1.00 93.44 70 VAL A O 1
ATOM 545 N N . ARG A 1 71 ? 15.777 -1.937 -11.238 1.00 90.94 71 ARG A N 1
ATOM 546 C CA . ARG A 1 71 ? 16.786 -3.016 -11.193 1.00 90.94 71 ARG A CA 1
ATOM 547 C C . ARG A 1 71 ? 16.348 -4.292 -11.911 1.00 90.94 71 ARG A C 1
ATOM 549 O O . ARG A 1 71 ? 17.196 -5.024 -12.395 1.00 90.94 71 ARG A O 1
ATOM 556 N N . CYS A 1 72 ? 15.049 -4.560 -11.981 1.00 90.88 72 CYS A N 1
ATOM 557 C CA . CYS A 1 72 ? 14.535 -5.756 -12.623 1.00 90.88 72 CYS A CA 1
ATOM 558 C C . CYS A 1 72 ? 14.759 -5.787 -14.129 1.00 90.88 72 CYS A C 1
ATOM 560 O O . CYS A 1 72 ? 15.022 -6.852 -14.680 1.00 90.88 72 CYS A O 1
ATOM 562 N N . ILE A 1 73 ? 14.636 -4.624 -14.772 1.00 92.31 73 ILE A N 1
ATOM 563 C CA . ILE A 1 73 ? 14.770 -4.493 -16.220 1.00 92.31 73 ILE A CA 1
ATOM 564 C C . ILE A 1 73 ? 16.197 -4.106 -16.630 1.00 92.31 73 ILE A C 1
ATOM 566 O O . ILE A 1 73 ? 16.576 -4.306 -17.780 1.00 92.31 73 ILE A O 1
ATOM 570 N N . MET A 1 74 ? 17.005 -3.599 -15.687 1.00 91.06 74 MET A N 1
ATOM 571 C CA . MET A 1 74 ? 18.387 -3.186 -15.953 1.00 91.06 74 MET A CA 1
ATOM 572 C C . MET A 1 74 ? 19.272 -4.319 -16.466 1.00 91.06 74 MET A C 1
ATOM 574 O O . MET A 1 74 ? 20.168 -4.036 -17.246 1.00 91.06 74 MET A O 1
ATOM 578 N N . ASP A 1 75 ? 19.011 -5.574 -16.095 1.00 88.19 75 ASP A N 1
ATOM 579 C CA . ASP A 1 75 ? 19.789 -6.722 -16.592 1.00 88.19 75 ASP A CA 1
ATOM 580 C C . ASP A 1 75 ? 19.695 -6.878 -18.124 1.00 88.19 75 ASP A C 1
ATOM 582 O O . ASP A 1 75 ? 20.543 -7.515 -18.745 1.00 88.19 75 ASP A O 1
ATOM 586 N N . TYR A 1 76 ? 18.666 -6.286 -18.739 1.00 90.88 76 TYR A N 1
ATOM 587 C CA . TYR A 1 76 ? 18.444 -6.286 -20.186 1.00 90.88 76 TYR A CA 1
ATOM 588 C C . TYR A 1 76 ? 18.832 -4.959 -20.846 1.00 90.88 76 TYR A C 1
ATOM 590 O O . TYR A 1 76 ? 18.932 -4.894 -22.069 1.00 90.88 76 TYR A O 1
ATOM 598 N N . ALA A 1 77 ? 19.045 -3.904 -20.058 1.00 91.19 77 ALA A N 1
ATOM 599 C CA . ALA A 1 77 ? 19.483 -2.608 -20.550 1.00 91.19 77 ALA A CA 1
ATOM 600 C C . ALA A 1 77 ? 21.017 -2.544 -20.561 1.00 91.19 77 ALA A C 1
ATOM 602 O O . ALA A 1 77 ? 21.683 -2.947 -19.612 1.00 91.19 77 ALA A O 1
ATOM 603 N N . ARG A 1 78 ? 21.594 -1.993 -21.628 1.00 90.81 78 ARG A N 1
ATOM 604 C CA . ARG A 1 78 ? 23.050 -1.832 -21.794 1.00 90.81 78 ARG A CA 1
ATOM 605 C C . ARG A 1 78 ? 23.524 -0.414 -21.478 1.00 90.81 78 ARG A C 1
ATOM 607 O O . ARG A 1 78 ? 24.574 0.013 -21.946 1.00 90.81 78 ARG A O 1
ATOM 614 N N . ILE A 1 79 ? 22.746 0.314 -20.680 1.00 93.56 79 ILE A N 1
ATOM 615 C CA . ILE A 1 79 ? 23.062 1.670 -20.228 1.00 93.56 79 ILE A CA 1
ATOM 616 C C . ILE A 1 79 ? 23.168 1.729 -18.701 1.00 93.56 79 ILE A C 1
ATOM 618 O O . ILE A 1 79 ? 22.558 0.909 -18.010 1.00 93.56 79 ILE A O 1
ATOM 622 N N . PRO A 1 80 ? 23.905 2.704 -18.139 1.00 94.94 80 PRO A N 1
ATOM 623 C CA . PRO A 1 80 ? 23.956 2.903 -16.698 1.00 94.94 80 PRO A CA 1
ATOM 624 C C . PRO A 1 80 ? 22.568 3.152 -16.098 1.00 94.94 80 PRO A C 1
ATOM 626 O O . PRO A 1 80 ? 21.716 3.822 -16.686 1.00 94.94 80 PRO A O 1
ATOM 629 N N . ARG A 1 81 ? 22.352 2.663 -14.871 1.00 93.00 81 ARG A N 1
ATOM 630 C CA . ARG A 1 81 ? 21.077 2.818 -14.149 1.00 93.00 81 ARG A CA 1
ATOM 631 C C . ARG A 1 81 ? 20.659 4.281 -13.984 1.00 93.00 81 ARG A C 1
ATOM 633 O O . ARG A 1 81 ? 19.471 4.577 -14.056 1.00 93.00 81 ARG A O 1
ATOM 640 N N . THR A 1 82 ? 21.613 5.177 -13.744 1.00 92.88 82 THR A N 1
ATOM 641 C CA . THR A 1 82 ? 21.367 6.621 -13.612 1.00 92.88 82 THR A CA 1
ATOM 642 C C . THR A 1 82 ? 20.778 7.193 -14.898 1.00 92.88 82 THR A C 1
ATOM 644 O O . THR A 1 82 ? 19.709 7.794 -14.855 1.00 92.88 82 THR A O 1
ATOM 647 N N . SER A 1 83 ? 21.399 6.901 -16.042 1.00 94.19 83 SER A N 1
ATOM 648 C CA . SER A 1 83 ? 20.912 7.306 -17.363 1.00 94.19 83 SER A CA 1
ATOM 649 C C . SER A 1 83 ? 19.541 6.707 -17.684 1.00 94.19 83 SER A C 1
ATOM 651 O O . SER A 1 83 ? 18.682 7.398 -18.221 1.00 94.19 83 SER A O 1
ATOM 653 N N . PHE A 1 84 ? 19.293 5.445 -17.313 1.00 95.31 84 PHE A N 1
ATOM 654 C CA . PHE A 1 84 ? 17.983 4.811 -17.501 1.00 95.31 84 PHE A CA 1
ATOM 655 C C . PHE A 1 84 ? 16.876 5.536 -16.717 1.00 95.31 84 PHE A C 1
ATOM 657 O O . PHE A 1 84 ? 15.814 5.820 -17.264 1.00 95.31 84 PHE A O 1
ATOM 664 N N . ILE A 1 85 ? 17.128 5.871 -15.447 1.00 93.75 85 ILE A N 1
ATOM 665 C CA . ILE A 1 85 ? 16.173 6.603 -14.597 1.00 93.75 85 ILE A CA 1
ATOM 666 C C . ILE A 1 85 ? 15.940 8.024 -15.126 1.00 93.75 85 ILE A C 1
ATOM 668 O O . ILE A 1 85 ? 14.799 8.479 -15.162 1.00 93.75 85 ILE A O 1
ATOM 672 N N . GLU A 1 86 ? 16.993 8.714 -15.564 1.00 94.06 86 GLU A N 1
ATOM 673 C CA . GLU A 1 86 ? 16.877 10.052 -16.151 1.00 94.06 86 GLU A CA 1
ATOM 674 C C . GLU A 1 86 ? 16.021 10.035 -17.427 1.00 94.06 86 GLU A C 1
ATOM 676 O O . GLU A 1 86 ? 15.135 10.875 -17.595 1.00 94.06 86 GLU A O 1
ATOM 681 N N . LEU A 1 87 ? 16.231 9.045 -18.303 1.00 95.12 87 LEU A N 1
ATOM 682 C CA . LEU A 1 87 ? 15.428 8.862 -19.512 1.00 95.12 87 LEU A CA 1
ATOM 683 C C . LEU A 1 87 ? 13.964 8.571 -19.188 1.00 95.12 87 LEU A C 1
ATOM 685 O O . LEU A 1 87 ? 13.089 9.178 -19.797 1.00 95.12 87 LEU A O 1
ATOM 689 N N . LEU A 1 88 ? 13.682 7.707 -18.209 1.00 95.56 88 LEU A N 1
ATOM 690 C CA . LEU A 1 88 ? 12.314 7.485 -17.731 1.00 95.56 88 LEU A CA 1
ATOM 691 C C . LEU A 1 88 ? 11.655 8.796 -17.279 1.00 95.56 88 LEU A C 1
ATOM 693 O O . LEU A 1 88 ? 10.511 9.057 -17.647 1.00 95.56 88 LEU A O 1
ATOM 697 N N . GLY A 1 89 ? 12.386 9.641 -16.547 1.00 94.69 89 GLY A N 1
ATOM 698 C CA . GLY A 1 89 ? 11.912 10.965 -16.142 1.00 94.69 89 GLY A CA 1
ATOM 699 C C . GLY A 1 89 ? 11.587 11.870 -17.334 1.00 94.69 89 GLY A C 1
ATOM 700 O O . GLY A 1 89 ? 10.507 12.455 -17.376 1.00 94.69 89 GLY A O 1
ATOM 701 N N . LYS A 1 90 ? 12.471 11.927 -18.342 1.00 94.88 90 LYS A N 1
ATOM 702 C CA . LYS A 1 90 ? 12.242 12.677 -19.597 1.00 94.88 90 LYS A CA 1
ATOM 703 C C . LYS A 1 90 ? 11.043 12.150 -20.390 1.00 94.88 90 LYS A C 1
ATOM 705 O O . LYS A 1 90 ? 10.340 12.928 -21.021 1.00 94.88 90 LYS A O 1
ATOM 710 N N . LEU A 1 91 ? 10.786 10.846 -20.314 1.00 94.75 91 LEU A N 1
ATOM 711 C CA . LEU A 1 91 ? 9.636 10.169 -20.921 1.00 94.75 91 LEU A CA 1
ATOM 712 C C . LEU A 1 91 ? 8.341 10.317 -20.094 1.00 94.75 91 LEU A C 1
ATOM 714 O O . LEU A 1 91 ? 7.335 9.685 -20.412 1.00 94.75 91 LEU A O 1
ATOM 718 N N . GLY A 1 92 ? 8.354 11.122 -19.024 1.00 93.94 92 GLY A N 1
ATOM 719 C CA . GLY A 1 92 ? 7.189 11.389 -18.176 1.00 93.94 92 GLY A CA 1
ATOM 720 C C . GLY A 1 92 ? 6.838 10.259 -17.203 1.00 93.94 92 GLY A C 1
ATOM 721 O O . GLY A 1 92 ? 5.768 10.272 -16.593 1.00 93.94 92 GLY A O 1
ATOM 722 N N . VAL A 1 93 ? 7.716 9.270 -17.029 1.00 94.38 93 VAL A N 1
ATOM 723 C CA . VAL A 1 93 ? 7.472 8.116 -16.160 1.00 94.38 93 VAL A CA 1
ATOM 724 C C . VAL A 1 93 ? 7.861 8.460 -14.731 1.00 94.38 93 VAL A C 1
ATOM 726 O O . VAL A 1 93 ? 9.040 8.584 -14.393 1.00 94.38 93 VAL A O 1
ATOM 729 N N . LYS A 1 94 ? 6.863 8.557 -13.854 1.00 91.31 94 LYS A N 1
ATOM 730 C CA . LYS A 1 94 ? 7.102 8.770 -12.425 1.00 91.31 94 LYS A CA 1
ATOM 731 C C . LYS A 1 94 ? 7.633 7.488 -11.759 1.00 91.31 94 LYS A C 1
ATOM 733 O O . LYS A 1 94 ? 7.088 6.404 -12.021 1.00 91.31 94 LYS A O 1
ATOM 738 N N . PRO A 1 95 ? 8.649 7.585 -10.878 1.00 88.62 95 PRO A N 1
ATOM 739 C CA . PRO A 1 95 ? 9.092 6.465 -10.048 1.00 88.62 95 PRO A CA 1
ATOM 740 C C . PRO A 1 95 ? 7.944 5.894 -9.218 1.00 88.62 95 PRO A C 1
ATOM 742 O O . PRO A 1 95 ? 7.048 6.643 -8.825 1.00 88.62 95 PRO A O 1
ATOM 745 N N . CYS A 1 96 ? 7.981 4.592 -8.914 1.00 92.31 96 CYS A N 1
ATOM 746 C CA . CYS A 1 96 ? 6.934 4.021 -8.078 1.00 92.31 96 CYS A CA 1
ATOM 747 C C . CYS A 1 96 ? 6.984 4.591 -6.654 1.00 92.31 96 CYS A C 1
ATOM 749 O O . CYS A 1 96 ? 8.061 4.687 -6.042 1.00 92.31 96 CYS A O 1
ATOM 751 N N . SER A 1 97 ? 5.816 4.925 -6.113 1.00 91.94 97 SER A N 1
ATOM 752 C CA . SER A 1 97 ? 5.681 5.236 -4.689 1.00 91.94 97 SER A CA 1
ATOM 753 C C . SER A 1 97 ? 5.796 3.962 -3.843 1.00 91.94 97 SER A C 1
ATOM 755 O O . SER A 1 97 ? 5.713 2.840 -4.349 1.00 91.94 97 SER A O 1
ATOM 757 N N . ILE A 1 98 ? 6.006 4.120 -2.533 1.00 92.62 98 ILE A N 1
ATOM 758 C CA . ILE A 1 98 ? 5.959 2.992 -1.591 1.00 92.62 98 ILE A CA 1
ATOM 759 C C . ILE A 1 98 ? 4.580 2.333 -1.654 1.00 92.62 98 ILE A C 1
ATOM 761 O O . ILE A 1 98 ? 4.483 1.110 -1.702 1.00 92.62 98 ILE A O 1
ATOM 765 N N . GLU A 1 99 ? 3.525 3.144 -1.692 1.00 92.25 99 GLU A N 1
ATOM 766 C CA . GLU A 1 99 ? 2.149 2.680 -1.764 1.00 92.25 99 GLU A CA 1
ATOM 767 C C . GLU A 1 99 ? 1.885 1.810 -2.992 1.00 92.25 99 GLU A C 1
ATOM 769 O O . GLU A 1 99 ? 1.345 0.715 -2.862 1.00 92.25 99 GLU A O 1
ATOM 774 N N . GLU A 1 100 ? 2.335 2.255 -4.161 1.00 94.00 100 GLU A N 1
ATOM 775 C CA . GLU A 1 100 ? 2.222 1.506 -5.410 1.00 94.00 100 GLU A CA 1
ATOM 776 C C . GLU A 1 100 ? 2.947 0.151 -5.349 1.00 94.00 100 GLU A C 1
ATOM 778 O O . GLU A 1 100 ? 2.387 -0.867 -5.754 1.00 94.00 100 GLU A O 1
ATOM 783 N N . TYR A 1 101 ? 4.163 0.105 -4.787 1.00 96.06 101 TYR A N 1
ATOM 784 C CA . TYR A 1 101 ? 4.882 -1.160 -4.592 1.00 96.06 101 TYR A CA 1
ATOM 785 C C . TYR A 1 101 ? 4.138 -2.122 -3.668 1.00 96.06 101 TYR A C 1
ATOM 787 O O . TYR A 1 101 ? 4.077 -3.319 -3.945 1.00 96.06 101 TYR A O 1
ATOM 795 N N . VAL A 1 102 ? 3.603 -1.610 -2.559 1.00 95.81 102 VAL A N 1
ATOM 796 C CA . VAL A 1 102 ? 2.896 -2.429 -1.572 1.00 95.81 102 VAL A CA 1
ATOM 797 C C . VAL A 1 102 ? 1.607 -2.985 -2.155 1.00 95.81 102 VAL A C 1
ATOM 799 O O . VAL A 1 102 ? 1.371 -4.180 -2.018 1.00 95.81 102 VAL A O 1
ATOM 802 N N . LEU A 1 103 ? 0.807 -2.157 -2.831 1.00 93.88 103 LEU A N 1
ATOM 803 C CA . LEU A 1 103 ? -0.442 -2.600 -3.453 1.00 93.88 103 LEU A CA 1
ATOM 804 C C . LEU A 1 103 ? -0.189 -3.674 -4.508 1.00 93.88 103 LEU A C 1
ATOM 806 O O . LEU A 1 103 ? -0.771 -4.751 -4.424 1.00 93.88 103 LEU A O 1
ATOM 810 N N . TYR A 1 104 ? 0.760 -3.435 -5.416 1.00 94.94 104 TYR A N 1
ATOM 811 C CA . TYR A 1 104 ? 1.145 -4.425 -6.417 1.00 94.94 104 TYR A CA 1
ATOM 812 C C . TYR A 1 104 ? 1.611 -5.746 -5.783 1.00 94.94 104 TYR A C 1
ATOM 814 O O . TYR A 1 104 ? 1.168 -6.816 -6.194 1.00 94.94 104 TYR A O 1
ATOM 822 N N . ALA A 1 105 ? 2.490 -5.698 -4.777 1.00 96.19 105 ALA A N 1
ATOM 823 C CA . ALA A 1 105 ? 3.017 -6.912 -4.157 1.00 96.19 105 ALA A CA 1
ATOM 824 C C . ALA A 1 105 ? 1.957 -7.681 -3.357 1.00 96.19 105 ALA A C 1
ATOM 826 O O . ALA A 1 105 ? 1.941 -8.907 -3.401 1.00 96.19 105 ALA A O 1
ATOM 827 N N . VAL A 1 106 ? 1.071 -6.983 -2.643 1.00 95.38 106 VAL A N 1
ATOM 828 C CA . VAL A 1 106 ? -0.051 -7.595 -1.914 1.00 95.38 106 VAL A CA 1
ATOM 829 C C . VAL A 1 106 ? -0.99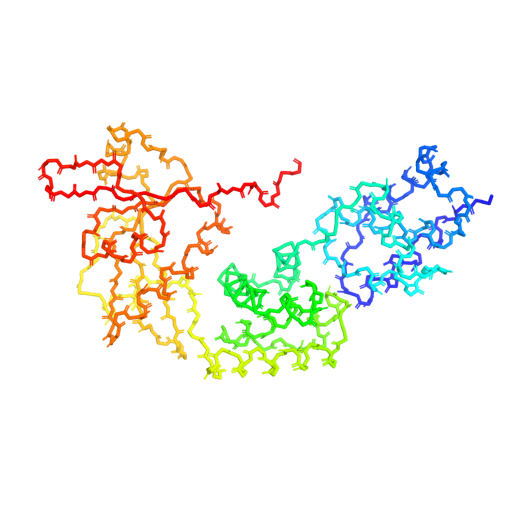0 -8.295 -2.885 1.00 95.38 106 VAL A C 1
ATOM 831 O O . VAL A 1 106 ? -1.282 -9.471 -2.682 1.00 95.38 106 VAL A O 1
ATOM 834 N N . ASP A 1 107 ? -1.417 -7.598 -3.941 1.00 93.38 107 ASP A N 1
ATOM 835 C CA . ASP A 1 107 ? -2.356 -8.143 -4.922 1.00 93.38 107 ASP A CA 1
ATOM 836 C C . ASP A 1 107 ? -1.733 -9.352 -5.638 1.00 93.38 107 ASP A C 1
ATOM 838 O O . ASP A 1 107 ? -2.357 -10.406 -5.754 1.00 93.38 107 ASP A O 1
ATOM 842 N N . LYS A 1 108 ? -0.453 -9.255 -6.022 1.00 93.31 108 LYS A N 1
ATOM 843 C CA . LYS A 1 108 ? 0.282 -10.355 -6.657 1.00 93.31 108 LYS A CA 1
ATOM 844 C C . LYS A 1 108 ? 0.421 -11.589 -5.767 1.00 93.31 108 LYS A C 1
ATOM 846 O O . LYS A 1 108 ? 0.366 -12.711 -6.261 1.00 93.31 108 LYS A O 1
ATOM 851 N N . LEU A 1 109 ? 0.657 -11.390 -4.472 1.00 94.88 109 LEU A N 1
ATOM 852 C CA . LEU A 1 109 ? 0.843 -12.479 -3.512 1.00 94.88 109 LEU A CA 1
ATOM 853 C C . LEU A 1 109 ? -0.485 -12.987 -2.927 1.00 94.88 109 LEU A C 1
ATOM 855 O O . LEU A 1 109 ? -0.456 -13.866 -2.068 1.00 94.88 109 LEU A O 1
ATOM 859 N N . GLY A 1 110 ? -1.628 -12.448 -3.367 1.00 94.06 110 GLY A N 1
ATOM 860 C CA . GLY A 1 110 ? -2.949 -12.835 -2.870 1.00 94.06 110 GLY A CA 1
ATOM 861 C C . GLY A 1 110 ? -3.158 -12.505 -1.391 1.00 94.06 110 GLY A C 1
ATOM 862 O O . GLY A 1 110 ? -3.831 -13.249 -0.681 1.00 94.06 110 GLY A O 1
ATOM 863 N N . LEU A 1 111 ? -2.540 -11.428 -0.899 1.00 94.75 111 LEU A N 1
ATOM 864 C CA . LEU A 1 111 ? -2.607 -11.032 0.507 1.00 94.75 111 LEU A CA 1
ATOM 865 C C . LEU A 1 111 ? -3.789 -10.100 0.773 1.00 94.75 111 LEU A C 1
ATOM 867 O O . LEU A 1 111 ? -4.258 -9.368 -0.096 1.00 94.75 111 LEU A O 1
ATOM 871 N N . SER A 1 112 ? -4.267 -10.107 2.014 1.00 92.12 112 SER A N 1
ATOM 872 C CA . SER A 1 112 ? -5.440 -9.333 2.407 1.00 92.12 112 SER A CA 1
ATOM 873 C C . SER A 1 112 ? -5.139 -7.829 2.552 1.00 92.12 112 SER A C 1
ATOM 875 O O . SER A 1 112 ? -4.004 -7.395 2.781 1.00 92.12 112 SER A O 1
ATOM 877 N N . ARG A 1 113 ? -6.181 -6.988 2.466 1.00 89.12 113 ARG A N 1
ATOM 878 C CA . ARG A 1 113 ? -6.074 -5.532 2.705 1.00 89.12 113 ARG A CA 1
ATOM 879 C C . ARG A 1 113 ? -5.546 -5.170 4.108 1.00 89.12 113 ARG A C 1
ATOM 881 O O . ARG A 1 113 ? -4.778 -4.210 4.194 1.00 89.12 113 ARG A O 1
ATOM 888 N N . PRO A 1 114 ? -5.865 -5.912 5.186 1.00 91.06 114 PRO A N 1
ATOM 889 C CA . PRO A 1 114 ? -5.195 -5.766 6.479 1.00 91.06 114 PRO A CA 1
ATOM 890 C C . PRO A 1 114 ? -3.667 -5.879 6.389 1.00 91.06 114 PRO A C 1
ATOM 892 O O . PRO A 1 114 ? -2.954 -5.025 6.922 1.00 91.06 114 PRO A O 1
ATOM 895 N N . VAL A 1 115 ? -3.137 -6.854 5.640 1.00 94.00 115 VAL A N 1
ATOM 896 C CA . VAL A 1 115 ? -1.685 -6.987 5.424 1.00 94.00 115 VAL A CA 1
ATOM 897 C C . VAL A 1 115 ? -1.128 -5.769 4.687 1.00 94.00 115 VAL A C 1
ATOM 899 O O . VAL A 1 115 ? -0.102 -5.226 5.101 1.00 94.00 115 VAL A O 1
ATOM 902 N N . ALA A 1 116 ? -1.816 -5.279 3.652 1.00 94.44 116 ALA A N 1
ATOM 903 C CA . ALA A 1 116 ? -1.426 -4.054 2.946 1.00 94.44 116 ALA A CA 1
ATOM 904 C C . ALA A 1 116 ? -1.388 -2.831 3.871 1.00 94.44 116 ALA A C 1
ATOM 906 O O . ALA A 1 116 ? -0.408 -2.088 3.876 1.00 94.44 116 ALA A O 1
ATOM 907 N N . SER A 1 117 ? -2.422 -2.646 4.693 1.00 92.94 117 SER A N 1
ATOM 908 C CA . SER A 1 117 ? -2.506 -1.532 5.641 1.00 92.94 117 SER A CA 1
ATOM 909 C C . SER A 1 117 ? -1.357 -1.557 6.645 1.00 92.94 117 SER A C 1
ATOM 911 O O . SER A 1 117 ? -0.643 -0.566 6.807 1.00 92.94 117 SER A O 1
ATOM 913 N N . ASN A 1 118 ? -1.114 -2.715 7.267 1.00 93.88 118 ASN A N 1
ATOM 914 C CA . ASN A 1 118 ? -0.009 -2.878 8.207 1.00 93.88 118 ASN A CA 1
ATOM 915 C C . ASN A 1 118 ? 1.346 -2.657 7.528 1.00 93.88 118 ASN A C 1
ATOM 917 O O . ASN A 1 118 ? 2.214 -1.998 8.097 1.00 93.88 118 ASN A O 1
ATOM 921 N N . THR A 1 119 ? 1.506 -3.135 6.294 1.00 95.12 119 THR A N 1
ATOM 922 C CA . THR A 1 119 ? 2.706 -2.897 5.487 1.00 95.12 119 THR A CA 1
ATOM 923 C C . THR A 1 119 ? 2.946 -1.404 5.276 1.00 95.12 119 THR A C 1
ATOM 925 O O . THR A 1 119 ? 4.047 -0.925 5.535 1.00 95.12 119 THR A O 1
ATOM 928 N N . LEU A 1 120 ? 1.926 -0.648 4.858 1.00 93.50 120 LEU A N 1
ATOM 929 C CA . LEU A 1 120 ? 2.033 0.800 4.658 1.00 93.50 120 LEU A CA 1
ATOM 930 C C . LEU A 1 120 ? 2.307 1.553 5.953 1.00 93.50 120 LEU A C 1
ATOM 932 O O . LEU A 1 120 ? 3.086 2.505 5.954 1.00 93.50 120 LEU A O 1
ATOM 936 N N . TRP A 1 121 ? 1.683 1.133 7.051 1.00 91.38 121 TRP A N 1
ATOM 937 C CA . TRP A 1 121 ? 1.933 1.718 8.361 1.00 91.38 121 TRP A CA 1
ATOM 938 C C . TRP A 1 121 ? 3.403 1.552 8.766 1.00 91.38 121 TRP A C 1
ATOM 940 O O . TRP A 1 121 ? 4.058 2.540 9.097 1.00 91.38 121 TRP A O 1
ATOM 950 N N . ILE A 1 122 ? 3.944 0.331 8.649 1.00 91.50 122 ILE A N 1
ATOM 951 C CA . ILE A 1 122 ? 5.361 0.046 8.914 1.00 91.50 122 ILE A CA 1
ATOM 952 C C . ILE A 1 122 ? 6.235 0.900 7.984 1.00 91.50 122 ILE A C 1
ATOM 954 O O . ILE A 1 122 ? 7.113 1.624 8.451 1.00 91.50 122 ILE A O 1
ATOM 958 N N . ALA A 1 123 ? 5.958 0.875 6.678 1.00 91.50 123 ALA A N 1
ATOM 959 C CA . ALA A 1 123 ? 6.749 1.570 5.670 1.00 91.50 123 ALA A CA 1
ATOM 960 C C . ALA A 1 123 ? 6.812 3.088 5.893 1.00 91.50 123 ALA A C 1
ATOM 962 O O . ALA A 1 123 ? 7.871 3.677 5.707 1.00 91.50 123 ALA A O 1
ATOM 963 N N . ARG A 1 124 ? 5.717 3.724 6.332 1.00 87.31 124 ARG A N 1
ATOM 964 C CA . ARG A 1 124 ? 5.679 5.166 6.638 1.00 87.31 124 ARG A CA 1
ATOM 965 C C . ARG A 1 124 ? 6.503 5.523 7.867 1.00 87.31 124 ARG A C 1
ATOM 967 O O . ARG A 1 124 ? 7.289 6.459 7.799 1.00 87.31 124 ARG A O 1
ATOM 974 N N . ARG A 1 125 ? 6.391 4.742 8.948 1.00 83.62 125 ARG A N 1
ATOM 975 C CA . ARG A 1 125 ? 7.200 4.955 10.161 1.00 83.62 125 ARG A CA 1
ATOM 976 C C . ARG A 1 125 ? 8.688 4.848 9.874 1.00 83.62 125 ARG A C 1
ATOM 978 O O . ARG A 1 125 ? 9.477 5.601 10.427 1.00 83.62 125 ARG A O 1
ATOM 985 N N . ILE A 1 126 ? 9.061 3.938 8.982 1.00 83.69 126 ILE A N 1
ATOM 986 C CA . ILE A 1 126 ? 10.450 3.808 8.559 1.00 83.69 126 ILE A CA 1
ATOM 987 C C . ILE A 1 126 ? 10.818 4.924 7.603 1.00 83.69 126 ILE A C 1
ATOM 989 O O . ILE A 1 126 ? 11.915 5.434 7.736 1.00 83.69 126 ILE A O 1
ATOM 993 N N . ARG A 1 127 ? 9.947 5.316 6.662 1.00 76.25 127 ARG A N 1
ATOM 994 C CA . ARG A 1 127 ? 10.244 6.358 5.671 1.00 76.25 127 ARG A CA 1
ATOM 995 C C . ARG A 1 127 ? 10.761 7.616 6.355 1.00 76.25 127 ARG A C 1
ATOM 997 O O . ARG A 1 127 ? 11.867 8.041 6.037 1.00 76.25 127 ARG A O 1
ATOM 1004 N N . ASP A 1 128 ? 10.007 8.103 7.334 1.00 68.12 128 ASP A N 1
ATOM 1005 C CA . ASP A 1 128 ? 10.290 9.345 8.053 1.00 68.12 128 ASP A CA 1
ATOM 1006 C C . ASP A 1 128 ? 11.620 9.264 8.849 1.00 68.12 128 ASP A C 1
ATOM 1008 O O . ASP A 1 128 ? 12.276 10.271 9.095 1.00 68.12 128 ASP A O 1
ATOM 1012 N N . ILE A 1 129 ? 12.080 8.050 9.184 1.00 62.81 129 ILE A N 1
ATOM 1013 C CA . ILE A 1 129 ? 13.388 7.776 9.810 1.00 62.81 129 ILE A CA 1
ATOM 1014 C C . ILE A 1 129 ? 14.483 7.512 8.747 1.00 62.81 129 ILE A C 1
ATOM 1016 O O . ILE A 1 129 ? 15.661 7.817 8.942 1.00 62.81 129 ILE A O 1
ATOM 1020 N N . SER A 1 130 ? 14.100 6.955 7.598 1.00 58.62 130 SER A N 1
ATOM 1021 C CA . SER A 1 130 ? 14.963 6.428 6.537 1.00 58.62 130 SER A CA 1
ATOM 1022 C C . SER A 1 130 ? 15.371 7.451 5.486 1.00 58.62 130 SER A C 1
ATOM 1024 O O . SER A 1 130 ? 16.283 7.147 4.716 1.00 58.62 130 SER A O 1
ATOM 1026 N N . GLU A 1 131 ? 14.779 8.651 5.464 1.00 60.97 131 GLU A N 1
ATOM 1027 C CA . GLU A 1 131 ? 15.266 9.770 4.637 1.00 60.97 131 GLU A CA 1
ATOM 1028 C C . GLU A 1 131 ? 16.765 10.034 4.879 1.00 60.97 131 GLU A C 1
ATOM 1030 O O . GLU A 1 131 ? 17.486 10.425 3.967 1.00 60.97 131 GLU A O 1
ATOM 1035 N N . LYS A 1 132 ? 17.277 9.675 6.065 1.00 59.72 132 LYS A N 1
ATOM 1036 C CA . LYS A 1 132 ? 18.704 9.722 6.421 1.00 59.72 132 LYS A CA 1
ATOM 1037 C C . LYS A 1 132 ? 19.549 8.549 5.893 1.00 59.72 132 LYS A C 1
ATOM 1039 O O . LYS A 1 132 ? 20.770 8.612 5.934 1.00 59.72 132 LYS A O 1
ATOM 1044 N N . THR A 1 133 ? 18.928 7.466 5.427 1.00 64.94 133 THR A N 1
ATOM 1045 C CA . THR A 1 133 ? 19.586 6.175 5.121 1.00 64.94 133 THR A CA 1
ATOM 1046 C C . THR A 1 133 ? 19.686 5.848 3.628 1.00 64.94 133 THR A C 1
ATOM 1048 O O . THR A 1 133 ? 20.353 4.882 3.260 1.00 64.94 133 THR A O 1
ATOM 1051 N N . GLY A 1 134 ? 19.018 6.613 2.755 1.00 76.44 134 GLY A N 1
ATOM 1052 C CA . GLY A 1 134 ? 19.076 6.419 1.298 1.00 76.44 134 GLY A CA 1
ATOM 1053 C C . GLY A 1 134 ? 18.450 5.110 0.787 1.00 76.44 134 GLY A C 1
ATOM 1054 O O . GLY A 1 134 ? 18.740 4.677 -0.332 1.00 76.44 134 GLY A O 1
ATOM 1055 N N . LEU A 1 135 ? 17.604 4.448 1.586 1.00 83.94 135 LEU A N 1
ATOM 1056 C CA . LEU A 1 135 ? 16.932 3.211 1.182 1.00 83.94 135 LEU A CA 1
ATOM 1057 C C . LEU A 1 135 ? 15.906 3.469 0.069 1.00 83.94 135 LEU A C 1
ATOM 1059 O O . LEU A 1 135 ? 15.076 4.369 0.144 1.00 83.94 135 LEU A O 1
ATOM 1063 N N . SER A 1 136 ? 15.920 2.628 -0.969 1.00 89.38 136 SER A N 1
ATOM 1064 C CA . SER A 1 136 ? 14.946 2.729 -2.063 1.00 89.38 136 SER A CA 1
ATOM 1065 C C . SER A 1 136 ? 13.539 2.309 -1.623 1.00 89.38 136 SER A C 1
ATOM 1067 O O . SER A 1 136 ? 13.403 1.320 -0.898 1.00 89.38 136 SER A O 1
ATOM 1069 N N . HIS A 1 137 ? 12.502 2.952 -2.170 1.00 92.69 137 HIS A N 1
ATOM 1070 C CA . HIS A 1 137 ? 11.092 2.635 -1.893 1.00 92.69 137 HIS A CA 1
ATOM 1071 C C . HIS A 1 137 ? 10.749 1.145 -2.049 1.00 92.69 137 HIS A C 1
ATOM 1073 O O . HIS A 1 137 ? 10.036 0.601 -1.213 1.00 92.69 137 HIS A O 1
ATOM 1079 N N . SER A 1 138 ? 11.301 0.461 -3.061 1.00 94.62 138 SER A N 1
ATOM 1080 C CA . SER A 1 138 ? 11.087 -0.981 -3.268 1.00 94.62 138 SER A CA 1
ATOM 1081 C C . SER A 1 138 ? 11.608 -1.834 -2.109 1.00 94.62 138 SER A C 1
ATOM 1083 O O . SER A 1 138 ? 10.985 -2.826 -1.751 1.00 94.62 138 SER A O 1
ATOM 1085 N N . VAL A 1 139 ? 12.748 -1.459 -1.515 1.00 94.38 139 VAL A N 1
ATOM 1086 C CA . VAL A 1 139 ? 13.339 -2.186 -0.377 1.00 94.38 139 VAL A CA 1
ATOM 1087 C C . VAL A 1 139 ? 12.522 -1.940 0.885 1.00 94.38 139 VAL A C 1
ATOM 1089 O O . VAL A 1 139 ? 12.222 -2.894 1.595 1.00 94.38 139 VAL A O 1
ATOM 1092 N N . ILE A 1 140 ? 12.100 -0.692 1.123 1.00 93.88 140 ILE A N 1
ATOM 1093 C CA . ILE A 1 140 ? 11.214 -0.358 2.245 1.00 93.88 140 ILE A CA 1
ATOM 1094 C C . ILE A 1 140 ? 9.911 -1.158 2.124 1.00 93.88 140 ILE A C 1
ATOM 1096 O O . ILE A 1 140 ? 9.574 -1.902 3.038 1.00 93.88 140 ILE A O 1
ATOM 1100 N N . ALA A 1 141 ? 9.238 -1.099 0.970 1.00 95.56 141 ALA A N 1
ATOM 1101 C CA . ALA A 1 141 ? 8.008 -1.848 0.713 1.00 95.56 141 ALA A CA 1
ATOM 1102 C C . ALA A 1 141 ? 8.186 -3.364 0.919 1.00 95.56 141 ALA A C 1
ATOM 1104 O O . ALA A 1 141 ? 7.393 -3.980 1.628 1.00 95.56 141 ALA A O 1
ATOM 1105 N N . ALA A 1 142 ? 9.247 -3.960 0.362 1.00 96.44 142 ALA A N 1
ATOM 1106 C CA . ALA A 1 142 ? 9.526 -5.391 0.484 1.00 96.44 142 ALA A CA 1
ATOM 1107 C C . ALA A 1 142 ? 9.755 -5.827 1.938 1.00 96.44 142 ALA A C 1
ATOM 1109 O O . ALA A 1 142 ? 9.167 -6.806 2.402 1.00 96.44 142 ALA A O 1
ATOM 1110 N N . SER A 1 143 ? 10.594 -5.099 2.674 1.00 95.19 143 SER A N 1
ATOM 1111 C CA . SER A 1 143 ? 10.910 -5.432 4.061 1.00 95.19 143 SER A CA 1
ATOM 1112 C C . SER A 1 143 ? 9.722 -5.199 4.991 1.00 95.19 143 SER A C 1
ATOM 1114 O O . SER A 1 143 ? 9.472 -6.026 5.869 1.00 95.19 143 SER A O 1
ATOM 1116 N N . SER A 1 144 ? 8.952 -4.128 4.783 1.00 95.06 144 SER A N 1
ATOM 1117 C CA . SER A 1 144 ? 7.707 -3.890 5.517 1.00 95.06 144 SER A CA 1
ATOM 1118 C C . SER A 1 144 ? 6.673 -4.984 5.248 1.00 95.06 144 SER A C 1
ATOM 1120 O O . SER A 1 144 ? 6.031 -5.440 6.191 1.00 95.06 144 SER A O 1
ATOM 1122 N N . LEU A 1 145 ? 6.552 -5.451 3.999 1.00 96.69 145 LEU A N 1
ATOM 1123 C CA . LEU A 1 145 ? 5.607 -6.504 3.622 1.00 96.69 145 LEU A CA 1
ATOM 1124 C C . LEU A 1 145 ? 5.982 -7.846 4.245 1.00 96.69 145 LEU A C 1
ATOM 1126 O O . LEU A 1 145 ? 5.121 -8.551 4.770 1.00 96.69 145 LEU A O 1
ATOM 1130 N N . TYR A 1 146 ? 7.270 -8.195 4.233 1.00 96.38 146 TYR A N 1
ATOM 1131 C CA . TYR A 1 146 ? 7.750 -9.412 4.888 1.00 96.38 146 TYR A CA 1
ATOM 1132 C C . TYR A 1 146 ? 7.422 -9.417 6.386 1.00 96.38 146 TYR A C 1
ATOM 1134 O O . TYR A 1 146 ? 6.955 -10.421 6.918 1.00 96.38 146 TYR A O 1
ATOM 1142 N N . LEU A 1 147 ? 7.626 -8.288 7.067 1.00 93.25 147 LEU A N 1
ATOM 1143 C CA . LEU A 1 147 ? 7.312 -8.173 8.489 1.00 93.25 147 LEU A CA 1
ATOM 1144 C C . LEU A 1 147 ? 5.799 -8.227 8.737 1.00 93.25 147 LEU A C 1
ATOM 1146 O O . LEU A 1 147 ? 5.350 -9.048 9.530 1.00 93.25 147 LEU A O 1
ATOM 1150 N N . ALA A 1 148 ? 5.008 -7.425 8.019 1.00 93.69 148 ALA A N 1
ATOM 1151 C CA . ALA A 1 148 ? 3.552 -7.397 8.167 1.00 93.69 148 ALA A CA 1
ATOM 1152 C C . ALA A 1 148 ? 2.903 -8.762 7.894 1.00 93.69 148 ALA A C 1
ATOM 1154 O O . ALA A 1 148 ? 2.066 -9.209 8.674 1.00 93.69 148 ALA A O 1
ATOM 1155 N N . SER A 1 149 ? 3.313 -9.443 6.819 1.00 93.75 149 SER A N 1
ATOM 1156 C CA . SER A 1 149 ? 2.815 -10.783 6.482 1.00 93.75 149 SER A CA 1
ATOM 1157 C C . SER A 1 149 ? 3.139 -11.793 7.583 1.00 93.75 149 SER A C 1
ATOM 1159 O O . SER A 1 149 ? 2.244 -12.508 8.028 1.00 93.75 149 SER A O 1
ATOM 1161 N N . ARG A 1 150 ? 4.372 -11.783 8.109 1.00 90.81 150 ARG A N 1
ATOM 1162 C CA . ARG A 1 150 ? 4.774 -12.642 9.230 1.00 90.81 150 ARG A CA 1
ATOM 1163 C C . ARG A 1 150 ? 3.947 -12.387 10.491 1.00 90.81 150 ARG A C 1
ATOM 1165 O O . ARG A 1 150 ? 3.574 -13.347 11.159 1.00 90.81 150 ARG A O 1
ATOM 1172 N N . TYR A 1 151 ? 3.662 -11.127 10.820 1.00 87.31 151 TYR A N 1
ATOM 1173 C CA . TYR A 1 151 ? 2.867 -10.771 12.003 1.00 87.31 151 TYR A CA 1
ATOM 1174 C C . TYR A 1 151 ? 1.396 -11.159 11.867 1.00 87.31 151 TYR A C 1
ATOM 1176 O O . TYR A 1 151 ? 0.785 -11.571 12.848 1.00 87.31 151 TYR A O 1
ATOM 1184 N N . ALA A 1 152 ? 0.865 -11.122 10.647 1.00 86.38 152 ALA A N 1
ATOM 1185 C CA . ALA A 1 152 ? -0.459 -11.640 10.320 1.00 86.38 152 ALA A CA 1
ATOM 1186 C C . ALA A 1 152 ? -0.491 -13.179 10.154 1.00 86.38 152 ALA A C 1
ATOM 1188 O O . ALA A 1 152 ? -1.501 -13.733 9.735 1.00 86.38 152 ALA A O 1
ATOM 1189 N N . GLY A 1 153 ? 0.605 -13.888 10.454 1.00 87.94 153 GLY A N 1
ATOM 1190 C CA . GLY A 1 153 ? 0.671 -15.354 10.420 1.00 87.94 153 GLY A CA 1
ATOM 1191 C C . GLY A 1 153 ? 1.001 -15.972 9.055 1.00 87.94 153 GLY A C 1
ATOM 1192 O O . GLY A 1 153 ? 1.155 -17.191 8.960 1.00 87.94 153 GLY A O 1
ATOM 1193 N N . TYR A 1 154 ? 1.189 -15.167 8.007 1.00 90.31 154 TYR A N 1
ATOM 1194 C CA . TYR A 1 154 ? 1.596 -15.658 6.691 1.00 90.31 154 TYR A CA 1
ATOM 1195 C C . TYR A 1 154 ? 3.089 -16.007 6.680 1.00 90.31 154 TYR A C 1
ATOM 1197 O O . TYR A 1 154 ? 3.956 -15.186 6.990 1.00 90.31 154 TYR A O 1
ATOM 1205 N N . LYS A 1 155 ? 3.418 -17.232 6.261 1.00 89.75 155 LYS A N 1
ATOM 1206 C CA . LYS A 1 155 ? 4.803 -17.713 6.139 1.00 89.75 155 LYS A CA 1
ATOM 1207 C C . LYS A 1 155 ? 5.310 -17.569 4.704 1.00 89.75 155 LYS A C 1
ATOM 1209 O O . LYS A 1 155 ? 5.520 -18.562 4.015 1.00 89.75 155 LYS A O 1
ATOM 1214 N N . ILE A 1 156 ? 5.503 -16.331 4.249 1.00 95.19 156 ILE A N 1
ATOM 1215 C CA . ILE A 1 156 ? 6.013 -16.054 2.897 1.00 95.19 156 ILE A CA 1
ATOM 1216 C C . ILE A 1 156 ? 7.550 -16.053 2.913 1.00 95.19 156 ILE A C 1
ATOM 1218 O O . ILE A 1 156 ? 8.150 -15.270 3.654 1.00 95.19 156 ILE A O 1
ATOM 1222 N N . PRO A 1 157 ? 8.224 -16.881 2.096 1.00 95.94 157 PRO A N 1
ATOM 1223 C CA . PRO A 1 157 ? 9.676 -16.841 1.964 1.00 95.94 157 PRO A CA 1
ATOM 1224 C C . PRO A 1 157 ? 10.190 -15.466 1.508 1.00 95.94 157 PRO A C 1
ATOM 1226 O O . PRO A 1 157 ? 9.669 -14.886 0.553 1.00 95.94 157 PRO A O 1
ATOM 1229 N N . GLN A 1 158 ? 11.284 -14.982 2.114 1.00 96.19 158 GLN A N 1
ATOM 1230 C CA . GLN A 1 158 ? 11.933 -13.719 1.715 1.00 96.19 158 GLN A CA 1
ATOM 1231 C C . GLN A 1 158 ? 12.284 -13.692 0.224 1.00 96.19 158 GLN A C 1
ATOM 1233 O O . GLN A 1 158 ? 12.102 -12.662 -0.417 1.00 96.19 158 GLN A O 1
ATOM 1238 N N . LYS A 1 159 ? 12.718 -14.831 -0.332 1.00 96.06 159 LYS A N 1
ATOM 1239 C CA . LYS A 1 159 ? 13.016 -15.007 -1.758 1.00 96.06 159 LYS A CA 1
ATOM 1240 C C . LYS A 1 159 ? 11.852 -14.607 -2.668 1.00 96.06 159 LYS A C 1
ATOM 1242 O O . LYS A 1 159 ? 12.082 -13.947 -3.675 1.00 96.06 159 LYS A O 1
ATOM 1247 N N . ILE A 1 160 ? 10.618 -14.961 -2.300 1.00 96.12 160 ILE A N 1
ATOM 1248 C CA . ILE A 1 160 ? 9.417 -14.666 -3.097 1.00 96.12 160 ILE A CA 1
ATOM 1249 C C . ILE A 1 160 ? 9.099 -13.165 -3.077 1.00 96.12 160 ILE A C 1
ATOM 1251 O O . ILE A 1 160 ? 8.784 -12.572 -4.108 1.00 96.12 160 ILE A O 1
ATOM 1255 N N . ILE A 1 161 ? 9.218 -12.516 -1.918 1.00 96.62 161 ILE A N 1
ATOM 1256 C CA . ILE A 1 161 ? 8.996 -11.064 -1.811 1.00 96.62 161 ILE A CA 1
ATOM 1257 C C . ILE A 1 161 ? 10.118 -10.299 -2.528 1.00 96.62 161 ILE A C 1
ATOM 1259 O O . ILE A 1 161 ? 9.862 -9.336 -3.254 1.00 96.62 161 ILE A O 1
ATOM 1263 N N . ALA A 1 162 ? 11.361 -10.755 -2.362 1.00 95.81 162 ALA A N 1
ATOM 1264 C CA . ALA A 1 162 ? 12.534 -10.181 -3.002 1.00 95.81 162 ALA A CA 1
ATOM 1265 C C . ALA A 1 162 ? 12.431 -10.237 -4.532 1.00 95.81 162 ALA A C 1
ATOM 1267 O O . ALA A 1 162 ? 12.659 -9.223 -5.193 1.00 95.81 162 ALA A O 1
ATOM 1268 N N . SER A 1 163 ? 12.021 -11.380 -5.094 1.00 94.31 163 SER A N 1
ATOM 1269 C CA . SER A 1 163 ? 11.806 -11.530 -6.535 1.00 94.31 163 SER A CA 1
ATOM 1270 C C . SER A 1 163 ? 10.631 -10.689 -7.041 1.00 94.31 163 SER A C 1
ATOM 1272 O O . SER A 1 163 ? 10.757 -10.033 -8.074 1.00 94.31 163 SER A O 1
ATOM 1274 N N . THR A 1 164 ? 9.530 -10.622 -6.284 1.00 94.75 164 THR A N 1
ATOM 1275 C CA . THR A 1 164 ? 8.329 -9.843 -6.635 1.00 94.75 164 THR A CA 1
ATOM 1276 C C . THR A 1 164 ? 8.635 -8.362 -6.855 1.00 94.75 164 THR A C 1
ATOM 1278 O O . THR A 1 164 ? 8.156 -7.771 -7.822 1.00 94.75 164 THR A O 1
ATOM 1281 N N . LEU A 1 165 ? 9.452 -7.770 -5.978 1.00 94.88 165 LEU A N 1
ATOM 1282 C CA . LEU A 1 165 ? 9.816 -6.347 -6.020 1.00 94.88 165 LEU A CA 1
ATOM 1283 C C . LEU A 1 165 ? 11.215 -6.084 -6.598 1.00 94.88 165 LEU A C 1
ATOM 1285 O O . LEU A 1 165 ? 11.675 -4.939 -6.635 1.00 94.88 165 LEU A O 1
ATOM 1289 N N . CYS A 1 166 ? 11.882 -7.134 -7.078 1.00 93.44 166 CYS A N 1
ATOM 1290 C CA . CYS A 1 166 ? 13.225 -7.114 -7.653 1.00 93.44 166 CYS A CA 1
ATOM 1291 C C . CYS A 1 166 ? 14.266 -6.424 -6.753 1.00 93.44 166 CYS A C 1
ATOM 1293 O O . CYS A 1 166 ? 15.040 -5.561 -7.184 1.00 93.44 166 CYS A O 1
ATOM 1295 N N . VAL A 1 167 ? 14.280 -6.820 -5.481 1.00 94.25 167 VAL A N 1
ATOM 1296 C CA . VAL A 1 167 ? 15.297 -6.451 -4.490 1.00 94.25 167 VAL A CA 1
ATOM 1297 C C . VAL A 1 167 ? 16.147 -7.674 -4.149 1.00 94.25 167 VAL A C 1
ATOM 1299 O O . VAL A 1 167 ? 15.733 -8.804 -4.384 1.00 94.25 167 VAL A O 1
ATOM 1302 N N . SER A 1 168 ? 17.354 -7.481 -3.612 1.00 93.25 168 SER A N 1
ATOM 1303 C CA . SER A 1 168 ? 18.153 -8.626 -3.164 1.00 93.25 168 SER A CA 1
ATOM 1304 C C . SER A 1 168 ? 17.643 -9.135 -1.815 1.00 93.25 168 SER A C 1
ATOM 1306 O O . SER A 1 168 ? 17.251 -8.345 -0.951 1.00 93.25 168 SER A O 1
ATOM 1308 N N . GLU A 1 169 ? 17.700 -10.451 -1.603 1.00 95.56 169 GLU A N 1
ATOM 1309 C CA . GLU A 1 169 ? 17.358 -11.059 -0.310 1.00 95.56 169 GLU A CA 1
ATOM 1310 C C . GLU A 1 169 ? 18.228 -10.508 0.826 1.00 95.56 169 GLU A C 1
ATOM 1312 O O . GLU A 1 169 ? 17.749 -10.313 1.940 1.00 95.56 169 GLU A O 1
ATOM 1317 N N . VAL A 1 170 ? 19.496 -10.197 0.536 1.00 94.94 170 VAL A N 1
ATOM 1318 C CA . VAL A 1 170 ? 20.426 -9.596 1.502 1.00 94.94 170 VAL A CA 1
ATOM 1319 C C . VAL A 1 170 ? 19.957 -8.203 1.919 1.00 94.94 170 VAL A C 1
ATOM 1321 O O . VAL A 1 170 ? 19.890 -7.923 3.115 1.00 94.94 170 VAL A O 1
ATOM 1324 N N . SER A 1 171 ? 19.584 -7.339 0.965 1.00 92.88 171 SER A N 1
ATOM 1325 C CA . SER A 1 171 ? 19.041 -6.013 1.285 1.00 92.88 171 SER A CA 1
ATOM 1326 C C . SER A 1 171 ? 17.737 -6.127 2.066 1.00 92.88 171 SER A C 1
ATOM 1328 O O . SER A 1 171 ? 17.595 -5.464 3.087 1.00 92.88 171 SER A O 1
ATOM 1330 N N . LEU A 1 172 ? 16.830 -7.013 1.642 1.00 94.75 172 LEU A N 1
ATOM 1331 C CA . LEU A 1 172 ? 15.570 -7.256 2.344 1.00 94.75 172 LEU A CA 1
ATOM 1332 C C . LEU A 1 172 ? 15.826 -7.672 3.798 1.00 94.75 172 LEU A C 1
ATOM 1334 O O . LEU A 1 172 ? 15.254 -7.080 4.712 1.00 94.75 172 LEU A O 1
ATOM 1338 N N . ARG A 1 173 ? 16.718 -8.644 4.024 1.00 94.00 173 ARG A N 1
ATOM 1339 C CA . ARG A 1 173 ? 17.068 -9.162 5.353 1.00 94.00 173 ARG A CA 1
ATOM 1340 C C . ARG A 1 173 ? 17.695 -8.097 6.247 1.00 94.00 173 ARG A C 1
ATOM 1342 O O . ARG A 1 173 ? 17.280 -7.971 7.397 1.00 94.00 173 ARG A O 1
ATOM 1349 N N . ASN A 1 174 ? 18.674 -7.353 5.734 1.00 92.44 174 ASN A N 1
ATOM 1350 C CA . ASN A 1 174 ? 19.345 -6.297 6.492 1.00 92.44 174 ASN A CA 1
ATOM 1351 C C . ASN A 1 174 ? 18.352 -5.204 6.883 1.00 92.44 174 ASN A C 1
ATOM 1353 O O . ASN A 1 174 ? 18.261 -4.844 8.051 1.00 92.44 174 ASN A O 1
ATOM 1357 N N . THR A 1 175 ? 17.530 -4.751 5.936 1.00 91.44 175 THR A N 1
ATOM 1358 C CA . THR A 1 175 ? 16.506 -3.749 6.221 1.00 91.44 175 THR A CA 1
ATOM 1359 C C . THR A 1 175 ? 15.461 -4.276 7.205 1.00 91.44 175 THR A C 1
ATOM 1361 O O . THR A 1 175 ? 15.091 -3.542 8.110 1.00 91.44 175 THR A O 1
ATOM 1364 N N . CYS A 1 176 ? 15.036 -5.542 7.135 1.00 91.94 176 CYS A N 1
ATOM 1365 C CA . CYS A 1 176 ? 14.132 -6.107 8.145 1.00 91.94 176 CYS A CA 1
ATOM 1366 C C . CYS A 1 176 ? 14.714 -6.057 9.565 1.00 91.94 176 CYS A C 1
ATOM 1368 O O . CYS A 1 176 ? 13.974 -5.732 10.488 1.00 91.94 176 CYS A O 1
ATOM 1370 N N . ARG A 1 177 ? 16.009 -6.358 9.751 1.00 89.12 177 ARG A N 1
ATOM 1371 C CA . ARG A 1 177 ? 16.662 -6.248 11.070 1.00 89.12 177 ARG A CA 1
ATOM 1372 C C . ARG A 1 177 ? 16.625 -4.810 11.576 1.00 89.12 177 ARG A C 1
ATOM 1374 O O . ARG A 1 177 ? 16.119 -4.579 12.667 1.00 89.12 177 ARG A O 1
ATOM 1381 N N . ASN A 1 178 ? 17.025 -3.863 10.727 1.00 86.81 178 ASN A N 1
ATOM 1382 C CA . ASN A 1 178 ? 17.009 -2.441 11.064 1.00 86.81 178 ASN A CA 1
ATOM 1383 C C . ASN A 1 178 ? 15.598 -1.966 11.439 1.00 86.81 178 ASN A C 1
ATOM 1385 O O . ASN A 1 178 ? 15.434 -1.219 12.391 1.00 86.81 178 ASN A O 1
ATOM 1389 N N . ILE A 1 179 ? 14.564 -2.409 10.716 1.00 87.38 179 ILE A N 1
ATOM 1390 C CA . ILE A 1 179 ? 13.172 -2.051 11.026 1.00 87.38 179 ILE A CA 1
ATOM 1391 C C . ILE A 1 179 ? 12.763 -2.568 12.406 1.00 87.38 179 ILE A C 1
ATOM 1393 O O . ILE A 1 179 ? 12.140 -1.834 13.163 1.00 87.38 179 ILE A O 1
ATOM 1397 N N . VAL A 1 180 ? 13.080 -3.825 12.725 1.00 87.00 180 VAL A N 1
ATOM 1398 C CA . VAL A 1 180 ? 12.727 -4.421 14.022 1.00 87.00 180 VAL A CA 1
ATOM 1399 C C . VAL A 1 180 ? 13.436 -3.694 15.165 1.00 87.00 180 VAL A C 1
ATOM 1401 O O . VAL A 1 180 ? 12.805 -3.396 16.172 1.00 87.00 180 VAL A O 1
ATOM 1404 N N . GLU A 1 181 ? 14.716 -3.361 14.993 1.00 85.06 181 GLU A N 1
ATOM 1405 C CA . GLU A 1 181 ? 15.482 -2.573 15.966 1.00 85.06 181 GLU A CA 1
ATOM 1406 C C . GLU A 1 181 ? 14.884 -1.174 16.160 1.00 85.06 181 GLU A C 1
ATOM 1408 O O . GLU A 1 181 ? 14.685 -0.742 17.292 1.00 85.06 181 GLU A O 1
ATOM 1413 N N . LEU A 1 182 ? 14.526 -0.494 15.066 1.00 81.12 182 LEU A N 1
ATOM 1414 C CA . LEU A 1 182 ? 13.931 0.845 15.103 1.00 81.12 182 LEU A CA 1
ATOM 1415 C C . LEU A 1 182 ? 12.545 0.875 15.748 1.00 81.12 182 LEU A C 1
ATOM 1417 O O . LEU A 1 182 ? 12.205 1.843 16.423 1.00 81.12 182 LEU A O 1
ATOM 1421 N N . LEU A 1 183 ? 11.725 -0.151 15.517 1.00 79.25 183 LEU A N 1
ATOM 1422 C CA . LEU A 1 183 ? 10.386 -0.230 16.099 1.00 79.25 183 LEU A CA 1
ATOM 1423 C C . LEU A 1 183 ? 10.402 -0.694 17.562 1.00 79.25 183 LEU A C 1
ATOM 1425 O O . LEU A 1 183 ? 9.358 -0.642 18.204 1.00 79.25 183 LEU A O 1
ATOM 1429 N N . GLY A 1 184 ? 11.542 -1.160 18.083 1.00 75.25 184 GLY A N 1
ATOM 1430 C CA . GLY A 1 184 ? 11.701 -1.590 19.477 1.00 75.25 184 GLY A CA 1
ATOM 1431 C C . GLY A 1 184 ? 10.933 -2.862 19.862 1.00 75.25 184 GLY A C 1
ATOM 1432 O O . GLY A 1 184 ? 11.108 -3.371 20.965 1.00 75.25 184 GLY A O 1
ATOM 1433 N N . GLU A 1 185 ? 10.114 -3.419 18.965 1.00 67.56 185 GLU A N 1
ATOM 1434 C CA . GLU A 1 185 ? 9.286 -4.598 19.215 1.00 67.56 185 GLU A CA 1
ATOM 1435 C C . GLU A 1 185 ? 9.536 -5.694 18.172 1.00 67.56 185 GLU A C 1
ATOM 1437 O O . GLU A 1 185 ? 9.534 -5.457 16.961 1.00 67.56 185 GLU A O 1
ATOM 1442 N N . ARG A 1 186 ? 9.684 -6.942 18.643 1.00 59.66 186 ARG A N 1
ATOM 1443 C CA . ARG A 1 186 ? 9.825 -8.121 17.768 1.00 59.66 186 ARG A CA 1
ATOM 1444 C C . ARG A 1 186 ? 8.536 -8.467 17.015 1.00 59.66 186 ARG A C 1
ATOM 1446 O O . ARG A 1 186 ? 8.626 -9.069 15.949 1.00 59.66 186 ARG A O 1
ATOM 1453 N N . ILE A 1 187 ? 7.367 -8.135 17.577 1.00 64.56 187 ILE A N 1
ATOM 1454 C CA . ILE A 1 187 ? 6.038 -8.356 16.985 1.00 64.56 187 ILE A CA 1
ATOM 1455 C C . ILE A 1 187 ? 5.159 -7.129 17.302 1.00 64.56 187 ILE A C 1
ATOM 1457 O O . ILE A 1 187 ? 4.477 -7.116 18.329 1.00 64.56 187 ILE A O 1
ATOM 1461 N N . PRO A 1 188 ? 5.171 -6.086 16.455 1.00 77.25 188 PRO A N 1
ATOM 1462 C CA . PRO A 1 188 ? 4.272 -4.961 16.604 1.00 77.25 188 PRO A CA 1
ATOM 1463 C C . PRO A 1 188 ? 2.825 -5.434 16.404 1.00 77.25 188 PRO A C 1
ATOM 1465 O O . PRO A 1 188 ? 2.564 -6.273 15.532 1.00 77.25 188 PRO A O 1
ATOM 1468 N N . PRO A 1 189 ? 1.867 -4.878 17.158 1.00 86.31 189 PRO A N 1
ATOM 1469 C CA . PRO A 1 189 ? 0.457 -5.170 16.958 1.00 86.31 189 PRO A CA 1
ATOM 1470 C C . PRO A 1 189 ? 0.010 -4.893 15.514 1.00 86.31 189 PRO A C 1
ATOM 1472 O O . PRO A 1 189 ? 0.468 -3.931 14.880 1.00 86.31 189 PRO A O 1
ATOM 1475 N N . TYR A 1 190 ? -0.893 -5.714 14.984 1.00 89.50 190 TYR A N 1
ATOM 1476 C CA . TYR A 1 190 ? -1.414 -5.594 13.620 1.00 89.50 190 TYR A CA 1
ATOM 1477 C C . TYR A 1 190 ? -2.916 -5.322 13.625 1.00 89.50 190 TYR A C 1
ATOM 1479 O O . TYR A 1 190 ? -3.616 -5.785 14.514 1.00 89.50 190 TYR A O 1
ATOM 1487 N N . ILE A 1 191 ? -3.414 -4.543 12.663 1.00 93.12 191 ILE A N 1
ATOM 1488 C CA . ILE A 1 191 ? -4.864 -4.345 12.507 1.00 93.12 191 ILE A CA 1
ATOM 1489 C C . ILE A 1 191 ? -5.458 -5.435 11.610 1.00 93.12 191 ILE A C 1
ATOM 1491 O O . ILE A 1 191 ? -4.854 -5.739 10.579 1.00 93.12 191 ILE A O 1
ATOM 1495 N N . ASP A 1 192 ? -6.619 -5.973 11.975 1.00 93.94 192 ASP A N 1
ATOM 1496 C CA . ASP A 1 192 ? -7.402 -6.896 11.145 1.00 93.94 192 ASP A CA 1
ATOM 1497 C C . ASP A 1 192 ? -8.913 -6.679 11.311 1.00 93.94 192 ASP A C 1
ATOM 1499 O O . ASP A 1 192 ? -9.352 -6.106 12.311 1.00 93.94 192 ASP A O 1
ATOM 1503 N N . GLU A 1 193 ? -9.703 -7.123 10.332 1.00 93.25 193 GLU A N 1
ATOM 1504 C CA . GLU A 1 193 ? -11.158 -7.236 10.484 1.00 93.25 193 GLU A CA 1
ATOM 1505 C C . GLU A 1 193 ? -11.477 -8.445 11.373 1.00 93.25 193 GLU A C 1
ATOM 1507 O O . GLU A 1 193 ? -10.895 -9.516 11.213 1.00 93.25 193 GLU A O 1
ATOM 1512 N N . VAL A 1 194 ? -12.393 -8.276 12.329 1.00 92.44 194 VAL A N 1
ATOM 1513 C CA . VAL A 1 194 ? -12.816 -9.359 13.228 1.00 92.44 194 VAL A CA 1
ATOM 1514 C C . VAL A 1 194 ? -14.320 -9.556 13.200 1.00 92.44 194 VAL A C 1
ATOM 1516 O O . VAL A 1 194 ? -15.092 -8.605 13.089 1.00 92.44 194 VAL A O 1
ATOM 1519 N N . ASP A 1 195 ? -14.748 -10.803 13.366 1.00 89.75 195 ASP A N 1
ATOM 1520 C CA . ASP A 1 195 ? -16.166 -11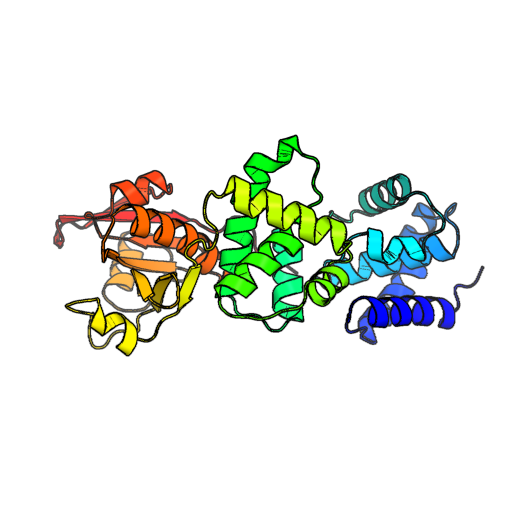.121 13.461 1.00 89.75 195 ASP A CA 1
ATOM 1521 C C . ASP A 1 195 ? -16.782 -10.621 14.771 1.00 89.75 195 ASP A C 1
ATOM 1523 O O . ASP A 1 195 ? -16.135 -10.534 15.823 1.00 89.75 195 ASP A O 1
ATOM 1527 N N . LYS A 1 196 ? -18.098 -10.384 14.731 1.00 86.69 196 LYS A N 1
ATOM 1528 C CA . LYS A 1 196 ? -18.889 -9.968 15.897 1.00 86.69 196 LYS A CA 1
ATOM 1529 C C . LYS A 1 196 ? -18.725 -10.925 17.082 1.00 86.69 196 LYS A C 1
ATOM 1531 O O . LYS A 1 196 ? -18.650 -10.480 18.223 1.00 86.69 196 LYS A O 1
ATOM 1536 N N . THR A 1 197 ? -18.622 -12.229 16.825 1.00 85.94 197 THR A N 1
ATOM 1537 C CA . THR A 1 197 ? -18.440 -13.266 17.857 1.00 85.94 197 THR A CA 1
ATOM 1538 C C . THR A 1 197 ? -17.116 -13.128 18.606 1.00 85.94 197 THR A C 1
ATOM 1540 O O . THR A 1 197 ? -17.065 -13.365 19.812 1.00 85.94 197 THR A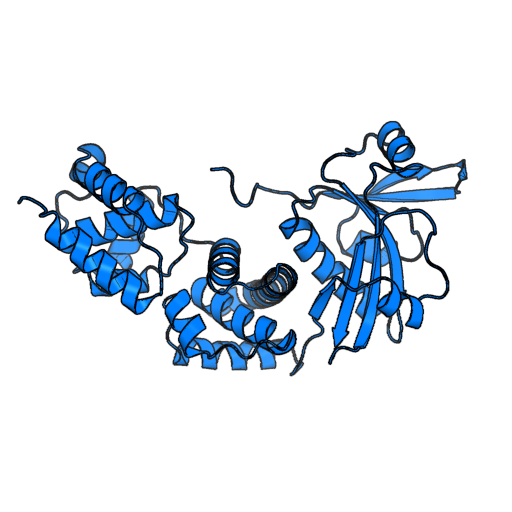 O 1
ATOM 1543 N N . VAL A 1 198 ? -16.048 -12.720 17.915 1.00 84.31 198 VAL A N 1
ATOM 1544 C CA . VAL A 1 198 ? -14.747 -12.443 18.529 1.00 84.31 198 VAL A CA 1
ATOM 1545 C C . VAL A 1 198 ? -14.843 -11.172 19.360 1.00 84.31 198 VAL A C 1
ATOM 1547 O O . VAL A 1 198 ? -14.447 -11.177 20.521 1.00 84.31 198 VAL A O 1
ATOM 1550 N N . ALA A 1 199 ? -15.427 -10.111 18.802 1.00 85.50 199 ALA A N 1
ATOM 1551 C CA . ALA A 1 199 ? -15.525 -8.821 19.473 1.00 85.50 199 ALA A CA 1
ATOM 1552 C C . ALA A 1 199 ? -16.396 -8.853 20.741 1.00 85.50 199 ALA A C 1
ATOM 1554 O O . ALA A 1 199 ? -16.014 -8.268 21.750 1.00 85.50 199 ALA A O 1
ATOM 1555 N N . MET A 1 200 ? -17.510 -9.593 20.741 1.00 85.06 200 MET A N 1
ATOM 1556 C CA . MET A 1 200 ? -18.409 -9.722 21.902 1.00 85.06 200 MET A CA 1
ATOM 1557 C C . MET A 1 200 ? -17.754 -10.370 23.132 1.00 85.06 200 MET A C 1
ATOM 1559 O O . MET A 1 200 ? -18.257 -10.219 24.238 1.00 85.06 200 MET A O 1
ATOM 1563 N N . LYS A 1 201 ? -16.612 -11.057 22.983 1.00 83.88 201 LYS A N 1
ATOM 1564 C CA . LYS A 1 201 ? -15.830 -11.534 24.140 1.00 83.88 201 LYS A CA 1
ATOM 1565 C C . LYS A 1 201 ? -15.152 -10.396 24.910 1.00 83.88 201 LYS A C 1
ATOM 1567 O O . LYS A 1 201 ? -14.758 -10.592 26.054 1.00 83.88 201 LYS A O 1
ATOM 1572 N N . TYR A 1 202 ? -14.991 -9.236 24.274 1.00 80.44 202 TYR A N 1
ATOM 1573 C CA . TYR A 1 202 ? -14.211 -8.101 24.775 1.00 80.44 202 TYR A CA 1
ATOM 1574 C C . TYR A 1 202 ? -15.028 -6.810 24.883 1.00 80.44 202 TYR A C 1
ATOM 1576 O O . TYR A 1 202 ? -14.586 -5.852 25.512 1.00 80.44 202 TYR A O 1
ATOM 1584 N N . ILE A 1 203 ? -16.214 -6.769 24.276 1.00 82.88 203 ILE A N 1
ATOM 1585 C CA . ILE A 1 203 ? -17.110 -5.615 24.268 1.00 82.88 203 ILE A CA 1
ATOM 1586 C C . ILE A 1 203 ? -18.390 -6.004 25.001 1.00 82.88 203 ILE A C 1
ATOM 1588 O O . ILE A 1 203 ? -18.981 -7.038 24.705 1.00 82.88 203 ILE A O 1
ATOM 1592 N N . ARG A 1 204 ? -18.811 -5.168 25.958 1.00 75.75 204 ARG A N 1
ATOM 1593 C CA . ARG A 1 204 ? -19.996 -5.431 26.790 1.00 75.75 204 ARG A CA 1
ATOM 1594 C C . ARG A 1 204 ? -21.288 -5.389 25.983 1.00 75.75 204 ARG A C 1
ATOM 1596 O O . ARG A 1 204 ? -22.141 -6.249 26.155 1.00 75.75 204 ARG A O 1
ATOM 1603 N N . GLU A 1 205 ? -21.410 -4.398 25.106 1.00 79.00 205 GLU A N 1
ATOM 1604 C CA . GLU A 1 205 ? -22.610 -4.153 24.313 1.00 79.00 205 GLU A CA 1
ATOM 1605 C C . GLU A 1 205 ? -22.211 -3.688 22.910 1.00 79.00 205 GLU A C 1
ATOM 1607 O O . GLU A 1 205 ? -21.363 -2.810 22.748 1.00 79.00 205 GLU A O 1
ATOM 1612 N N . LEU A 1 206 ? -22.827 -4.284 21.889 1.00 80.56 206 LEU A N 1
ATOM 1613 C CA . LEU A 1 206 ? -22.732 -3.829 20.505 1.00 80.56 206 LEU A CA 1
ATOM 1614 C C . LEU A 1 206 ? -24.111 -3.373 20.032 1.00 80.56 206 LEU A C 1
ATOM 1616 O O . LEU A 1 206 ? -25.096 -4.033 20.363 1.00 80.56 206 LEU A O 1
ATOM 1620 N N . PRO A 1 207 ? -24.195 -2.321 19.200 1.00 77.50 207 PRO A N 1
ATOM 1621 C CA . PRO A 1 207 ? -25.447 -1.956 18.551 1.00 77.50 207 PRO A CA 1
ATOM 1622 C C . PRO A 1 207 ? -26.077 -3.162 17.835 1.00 77.50 207 PRO A C 1
ATOM 1624 O O . PRO A 1 207 ? -25.432 -3.836 17.022 1.00 77.50 207 PRO A O 1
ATOM 1627 N N . GLU A 1 208 ? -27.333 -3.461 18.157 1.00 75.44 208 GLU A N 1
ATOM 1628 C CA . GLU A 1 208 ? -28.098 -4.534 17.521 1.00 75.44 208 GLU A CA 1
ATOM 1629 C C . GLU A 1 208 ? -28.805 -4.049 16.253 1.00 75.44 208 GLU A C 1
ATOM 1631 O O . GLU A 1 208 ? -29.094 -2.866 16.095 1.00 75.44 208 GLU A O 1
ATOM 1636 N N . GLY A 1 209 ? -29.065 -4.973 15.322 1.00 76.19 209 GLY A N 1
ATOM 1637 C CA . GLY A 1 209 ? -29.808 -4.679 14.090 1.00 76.19 209 GLY A CA 1
ATOM 1638 C C . GLY A 1 209 ? -29.080 -3.790 13.076 1.00 76.19 209 GLY A C 1
ATOM 1639 O O . GLY A 1 209 ? -29.688 -3.366 12.097 1.00 76.19 209 GLY A O 1
ATOM 1640 N N . ILE A 1 210 ? -27.790 -3.507 13.286 1.00 77.50 210 ILE A N 1
ATOM 1641 C CA . ILE A 1 210 ? -27.001 -2.597 12.453 1.00 77.50 210 ILE A CA 1
ATOM 1642 C C . ILE A 1 210 ? -25.751 -3.317 11.920 1.00 77.50 210 ILE A C 1
ATOM 1644 O O . ILE A 1 210 ? -25.054 -3.974 12.698 1.00 77.50 210 ILE A O 1
ATOM 1648 N N . PRO A 1 211 ? -25.426 -3.188 10.619 1.00 83.06 211 PRO A N 1
ATOM 1649 C CA . PRO A 1 211 ? -24.169 -3.687 10.076 1.00 83.06 211 PRO A CA 1
ATOM 1650 C C . PRO A 1 211 ? -22.992 -2.864 10.615 1.00 83.06 211 PRO A C 1
ATOM 1652 O O . PRO A 1 211 ? -22.940 -1.642 10.456 1.00 83.06 211 PRO A O 1
ATOM 1655 N N . LEU A 1 212 ? -22.048 -3.553 11.255 1.00 89.31 212 LEU A N 1
ATOM 1656 C CA . LEU A 1 212 ? -20.843 -2.968 11.839 1.00 89.31 212 LEU A CA 1
ATOM 1657 C C . LEU A 1 212 ? -19.605 -3.479 11.108 1.00 89.31 212 LEU A C 1
ATOM 1659 O O . LEU A 1 212 ? -19.546 -4.641 10.708 1.00 89.31 212 LEU A O 1
ATOM 1663 N N . VAL A 1 213 ? -18.595 -2.621 11.013 1.00 91.81 213 VAL A N 1
ATOM 1664 C CA . VAL A 1 213 ? -17.229 -3.013 10.663 1.00 91.81 213 VAL A CA 1
ATOM 1665 C C . VAL A 1 213 ? -16.414 -2.984 11.950 1.00 91.81 213 VAL A C 1
ATOM 1667 O O . VAL A 1 213 ? -16.383 -1.974 12.653 1.00 91.81 213 VAL A O 1
ATOM 1670 N N . LEU A 1 214 ? -15.772 -4.098 12.285 1.00 94.19 214 LEU A N 1
ATOM 1671 C CA . LEU A 1 214 ? -15.001 -4.236 13.517 1.00 94.19 214 LEU A CA 1
ATOM 1672 C C . LEU A 1 214 ? -13.534 -4.425 13.151 1.00 94.19 214 LEU A C 1
ATOM 1674 O O . LEU A 1 214 ? -13.187 -5.388 12.470 1.00 94.19 214 LEU A O 1
ATOM 1678 N N . LEU A 1 215 ? -12.682 -3.502 13.596 1.00 94.94 215 LEU A N 1
ATOM 1679 C CA . LEU A 1 215 ? -11.237 -3.598 13.394 1.00 94.94 215 LEU A CA 1
ATOM 1680 C C . LEU A 1 215 ? -10.553 -3.833 14.729 1.00 94.94 215 LEU A C 1
ATOM 1682 O O . LEU A 1 215 ? -10.636 -2.990 15.618 1.00 94.94 215 LEU A O 1
ATOM 1686 N N . ALA A 1 216 ? -9.849 -4.949 14.865 1.00 94.50 216 ALA A N 1
ATOM 1687 C CA . ALA A 1 216 ? -9.084 -5.249 16.062 1.00 94.50 216 ALA A CA 1
ATOM 1688 C C . ALA A 1 216 ? -7.602 -4.965 15.847 1.00 94.50 216 ALA A C 1
ATOM 1690 O O . ALA A 1 216 ? -7.015 -5.361 14.841 1.00 94.50 216 ALA A O 1
ATOM 1691 N N . LEU A 1 217 ? -6.985 -4.328 16.837 1.00 93.62 217 LEU A N 1
ATOM 1692 C CA . LEU A 1 217 ? -5.544 -4.327 16.998 1.00 93.62 217 LEU A CA 1
ATOM 1693 C C . LEU A 1 217 ? -5.147 -5.614 17.717 1.00 93.62 217 LEU A C 1
ATOM 1695 O O . LEU A 1 217 ? -5.448 -5.787 18.894 1.00 93.62 217 LEU A O 1
ATOM 1699 N N . LEU A 1 218 ? -4.474 -6.509 17.012 1.00 91.44 218 LEU A N 1
ATOM 1700 C CA . LEU A 1 218 ? -4.149 -7.852 17.458 1.00 91.44 218 LEU A CA 1
ATOM 1701 C C . LEU A 1 218 ? -2.663 -7.973 17.805 1.00 91.44 218 LEU A C 1
ATOM 1703 O O . LEU A 1 218 ? -1.791 -7.485 17.083 1.00 91.44 218 LEU A O 1
ATOM 1707 N N . ARG A 1 219 ? -2.366 -8.698 18.882 1.00 88.62 219 ARG A N 1
ATOM 1708 C CA . ARG A 1 219 ? -1.030 -9.217 19.199 1.00 88.62 219 ARG A CA 1
ATOM 1709 C C . ARG A 1 219 ? -1.176 -10.701 19.501 1.00 88.62 219 ARG A C 1
ATOM 1711 O O . ARG A 1 219 ? -1.975 -11.081 20.349 1.00 88.62 219 ARG A O 1
ATOM 1718 N N . GLU A 1 220 ? -0.467 -11.535 18.741 1.00 85.38 2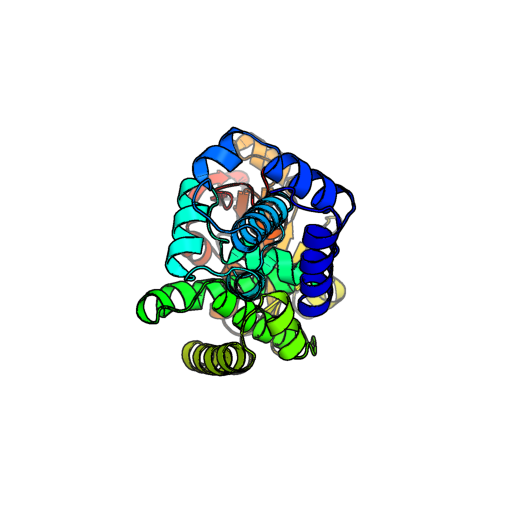20 GLU A N 1
ATOM 1719 C CA . GLU A 1 220 ? -0.549 -13.003 18.862 1.00 85.38 220 GLU A CA 1
ATOM 1720 C C . GLU A 1 220 ? -1.996 -13.538 18.776 1.00 85.38 220 GLU A C 1
ATOM 1722 O O . GLU A 1 220 ? -2.380 -14.482 19.460 1.00 85.38 220 GLU A O 1
ATOM 1727 N N . GLY A 1 221 ? -2.829 -12.895 17.947 1.00 85.56 221 GLY A N 1
ATOM 1728 C CA . GLY A 1 221 ? -4.239 -13.254 17.755 1.00 85.56 221 GLY A CA 1
ATOM 1729 C C . GLY A 1 221 ? -5.193 -12.767 18.853 1.00 85.56 221 GLY A C 1
ATOM 1730 O O . GLY A 1 221 ? -6.397 -12.974 18.732 1.00 85.56 221 GLY A O 1
ATOM 1731 N N . LYS A 1 222 ? -4.698 -12.094 19.899 1.00 88.25 222 LYS A N 1
ATOM 1732 C CA . LYS A 1 222 ? -5.531 -11.494 20.949 1.00 88.25 222 LYS A CA 1
ATOM 1733 C C . LYS A 1 222 ? -5.769 -10.003 20.679 1.00 88.25 222 LYS A C 1
ATOM 1735 O O . LYS A 1 222 ? -4.803 -9.297 20.378 1.00 88.25 222 LYS A O 1
ATOM 1740 N N . PRO A 1 223 ? -7.012 -9.504 20.799 1.00 91.44 223 PRO A N 1
ATOM 1741 C CA . PRO A 1 223 ? -7.306 -8.085 20.647 1.00 91.44 223 PRO A CA 1
ATOM 1742 C C . PRO A 1 223 ? -6.822 -7.281 21.851 1.00 91.44 223 PRO A C 1
ATOM 1744 O O . PRO A 1 223 ? -7.201 -7.538 22.988 1.00 91.44 223 PRO A O 1
ATOM 1747 N N . LEU A 1 224 ? -5.995 -6.279 21.566 1.00 92.12 224 LEU A N 1
ATOM 1748 C CA . LEU A 1 224 ? -5.555 -5.245 22.501 1.00 92.12 224 LEU A CA 1
ATOM 1749 C C . LEU A 1 224 ? -6.532 -4.060 22.529 1.00 92.12 224 LEU A C 1
ATOM 1751 O O . LEU A 1 224 ? -6.717 -3.408 23.557 1.00 92.12 224 LEU A O 1
ATOM 1755 N N . SER A 1 225 ? -7.143 -3.773 21.379 1.00 93.38 225 SER A N 1
ATOM 1756 C CA . SER A 1 225 ? -8.152 -2.733 21.198 1.00 93.38 225 SER A CA 1
ATOM 1757 C C . SER A 1 225 ? -9.056 -3.081 20.017 1.00 93.38 225 SER A C 1
ATOM 1759 O O . SER A 1 225 ? -8.602 -3.739 19.078 1.00 93.38 225 SER A O 1
ATOM 1761 N N . ILE A 1 226 ? -10.322 -2.661 20.057 1.00 94.00 226 ILE A N 1
ATOM 1762 C CA . ILE A 1 226 ? -11.278 -2.872 18.965 1.00 94.00 226 ILE A CA 1
ATOM 1763 C C . ILE A 1 226 ? -11.933 -1.541 18.607 1.00 94.00 226 ILE A C 1
ATOM 1765 O O . ILE A 1 226 ? -12.519 -0.878 19.460 1.00 94.00 226 ILE A O 1
ATOM 1769 N N . LEU A 1 227 ? -11.858 -1.163 17.332 1.00 94.62 227 LEU A N 1
ATOM 1770 C CA . LEU A 1 227 ? -12.629 -0.062 16.776 1.00 94.62 227 LEU A CA 1
ATOM 1771 C C . LEU A 1 227 ? -13.970 -0.581 16.284 1.00 94.62 227 LEU A C 1
ATOM 1773 O O . LEU A 1 227 ? -14.034 -1.529 15.497 1.00 94.62 227 LEU A O 1
ATOM 1777 N N . ILE A 1 228 ? -15.024 0.104 16.708 1.00 93.94 228 ILE A N 1
ATOM 1778 C CA . ILE A 1 228 ? -16.391 -0.150 16.280 1.00 93.94 228 ILE A CA 1
ATOM 1779 C C . ILE A 1 228 ? -16.753 0.912 15.253 1.00 93.94 228 ILE A C 1
ATOM 1781 O O . ILE A 1 228 ? -16.812 2.106 15.565 1.00 93.94 228 ILE A O 1
ATOM 1785 N N . LEU A 1 229 ? -16.978 0.475 14.021 1.00 93.69 229 LEU A N 1
ATOM 1786 C CA . LEU A 1 229 ? -17.230 1.349 12.889 1.00 93.69 229 LEU A CA 1
ATOM 1787 C C . LEU A 1 229 ? -18.594 1.049 12.270 1.00 93.69 229 LEU A C 1
ATOM 1789 O O . LEU A 1 229 ? -19.074 -0.085 12.303 1.00 93.69 229 LEU A O 1
ATOM 1793 N N . GLN A 1 230 ? -19.195 2.063 11.656 1.00 90.38 230 GLN A N 1
ATOM 1794 C CA . GLN A 1 230 ? -20.481 1.935 10.981 1.00 90.38 230 GLN A CA 1
ATOM 1795 C C . GLN A 1 230 ? -20.513 2.745 9.685 1.00 90.38 230 GLN A C 1
ATOM 1797 O O . GLN A 1 230 ? -20.038 3.881 9.633 1.00 90.38 230 GLN A O 1
ATOM 1802 N N . GLU A 1 231 ? -21.123 2.183 8.640 1.00 84.56 231 GLU A N 1
ATOM 1803 C CA . GLU A 1 231 ? -21.418 2.939 7.426 1.00 84.56 231 GLU A CA 1
ATOM 1804 C C . GLU A 1 231 ? -22.573 3.941 7.660 1.00 84.56 231 GLU A C 1
ATOM 1806 O O . GLU A 1 231 ? -23.630 3.575 8.184 1.00 84.56 231 GLU A O 1
ATOM 1811 N N . PRO A 1 232 ? -22.429 5.208 7.237 1.00 74.94 232 PRO A N 1
ATOM 1812 C CA . PRO A 1 232 ? -23.362 6.286 7.562 1.00 74.94 232 PRO A CA 1
ATOM 1813 C C . PRO A 1 232 ? -24.670 6.256 6.764 1.00 74.94 232 PRO A C 1
ATOM 1815 O O . PRO A 1 232 ? -25.537 7.092 6.995 1.00 74.94 232 PRO A O 1
ATOM 1818 N N . LYS A 1 233 ? -24.846 5.305 5.837 1.00 74.56 233 LYS A N 1
ATOM 1819 C CA . LYS A 1 233 ? -26.095 5.130 5.070 1.00 74.56 233 LYS A CA 1
ATOM 1820 C C . LYS A 1 233 ? -27.288 4.729 5.949 1.00 74.56 233 LYS A C 1
ATOM 1822 O O . LYS A 1 233 ? -28.429 4.811 5.508 1.00 74.56 233 LYS A O 1
ATOM 1827 N N . MET A 1 234 ? -27.024 4.307 7.181 1.00 70.75 234 MET A N 1
ATOM 1828 C CA . MET A 1 234 ? -28.032 3.904 8.154 1.00 70.75 234 MET A CA 1
ATOM 1829 C C . MET A 1 234 ? -28.404 5.073 9.074 1.00 70.75 234 MET A C 1
ATOM 1831 O O . MET A 1 234 ? -27.539 5.850 9.492 1.00 70.75 234 MET A O 1
ATOM 1835 N N . LYS A 1 235 ? -29.682 5.172 9.458 1.00 75.75 235 LYS A N 1
ATOM 1836 C CA . LYS A 1 235 ? -30.104 6.096 10.521 1.00 75.75 235 LYS A CA 1
ATOM 1837 C C . LYS A 1 235 ? -29.392 5.753 11.845 1.00 75.75 235 LYS A C 1
ATOM 1839 O O . LYS A 1 235 ? -29.153 4.572 12.101 1.00 75.75 235 LYS A O 1
ATOM 1844 N N . PRO A 1 236 ? -29.054 6.750 12.689 1.00 78.19 236 PRO A N 1
ATOM 1845 C CA . PRO A 1 236 ? -29.318 8.190 12.535 1.00 78.19 236 PRO A CA 1
ATOM 1846 C C . PRO A 1 236 ? -28.250 8.947 11.720 1.00 78.19 236 PRO A C 1
ATOM 1848 O O . PRO A 1 236 ? -28.362 10.154 11.513 1.00 78.19 236 PRO A O 1
ATOM 1851 N N . TRP A 1 237 ? -27.194 8.276 11.259 1.00 82.06 237 TRP A N 1
ATOM 1852 C CA . TRP A 1 237 ? -26.015 8.942 10.702 1.00 82.06 237 TRP A CA 1
ATOM 1853 C C . TRP A 1 237 ? -26.267 9.626 9.365 1.00 82.06 237 TRP A C 1
ATOM 1855 O O . TRP A 1 237 ? -25.660 10.659 9.106 1.00 82.06 237 TRP A O 1
ATOM 1865 N N . SER A 1 238 ? -27.191 9.110 8.556 1.00 82.50 238 SER A N 1
ATOM 1866 C CA . SER A 1 238 ? -27.593 9.752 7.303 1.00 82.50 238 SER A CA 1
ATOM 1867 C C . SER A 1 238 ? -28.229 11.128 7.536 1.00 82.50 238 SER A C 1
ATOM 1869 O O . SER A 1 238 ? -27.962 12.065 6.789 1.00 82.50 238 SER A O 1
ATOM 1871 N N . GLU A 1 239 ? -29.035 11.271 8.593 1.00 84.38 239 GLU A N 1
ATOM 1872 C CA . GLU A 1 239 ? -29.677 12.540 8.970 1.00 84.38 239 GLU A CA 1
ATOM 1873 C C . GLU A 1 239 ? -28.654 13.512 9.556 1.00 84.38 239 GLU A C 1
ATOM 1875 O O . GLU A 1 239 ? -28.622 14.685 9.190 1.00 84.38 239 GLU A O 1
ATOM 1880 N N . ILE A 1 240 ? -27.763 13.008 10.413 1.00 84.25 240 ILE A N 1
ATOM 1881 C CA . ILE A 1 240 ? -26.673 13.806 10.978 1.00 84.25 240 ILE A CA 1
ATOM 1882 C C . ILE A 1 240 ? -25.748 14.319 9.869 1.00 84.25 240 ILE A C 1
ATOM 1884 O O . ILE A 1 240 ? -25.402 15.497 9.860 1.00 84.25 240 ILE A O 1
ATOM 1888 N N . ALA A 1 241 ? -25.378 13.463 8.916 1.00 85.56 241 ALA A N 1
ATOM 1889 C CA . ALA A 1 241 ? -24.524 13.850 7.804 1.00 85.56 241 ALA A CA 1
ATOM 1890 C C . ALA A 1 241 ? -25.173 14.950 6.951 1.00 85.56 241 ALA A C 1
ATOM 1892 O O . ALA A 1 241 ? -24.512 15.939 6.641 1.00 85.56 241 ALA A O 1
ATOM 1893 N N . LEU A 1 242 ? -26.475 14.826 6.661 1.00 86.38 242 LEU A N 1
ATOM 1894 C CA . LEU A 1 242 ? -27.239 15.837 5.931 1.00 86.38 242 LEU A CA 1
ATOM 1895 C C . LEU A 1 242 ? -27.240 17.192 6.654 1.00 86.38 242 LEU A C 1
ATOM 1897 O O . LEU A 1 242 ? -26.934 18.211 6.042 1.00 86.38 242 LEU A O 1
ATOM 1901 N N . VAL A 1 243 ? -27.542 17.207 7.957 1.00 86.69 243 VAL A N 1
ATOM 1902 C CA . VAL A 1 243 ? -27.606 18.447 8.753 1.00 86.69 243 VAL A CA 1
ATOM 1903 C C . VAL A 1 243 ? -26.227 19.089 8.923 1.00 86.69 243 VAL A C 1
ATOM 1905 O O . VAL A 1 243 ? -26.115 20.311 8.936 1.00 86.69 243 VAL A O 1
ATOM 1908 N N . SER A 1 244 ? -25.170 18.286 9.040 1.00 83.31 244 SER A N 1
ATOM 1909 C CA . SER A 1 244 ? -23.798 18.769 9.236 1.00 83.31 244 SER A CA 1
ATOM 1910 C C . SER A 1 244 ? -23.028 19.019 7.933 1.00 83.31 244 SER A C 1
ATOM 1912 O O . SER A 1 244 ? -21.845 19.348 7.994 1.00 83.31 244 SER A O 1
ATOM 1914 N N . GLY A 1 245 ? -23.656 18.842 6.764 1.00 85.62 245 GLY A N 1
ATOM 1915 C CA . GLY A 1 245 ? -23.003 19.007 5.460 1.00 85.62 245 GLY A CA 1
ATOM 1916 C C . GLY A 1 245 ? -21.888 17.990 5.185 1.00 85.62 245 GLY A C 1
ATOM 1917 O O . GLY A 1 245 ? -21.004 18.246 4.369 1.00 85.62 245 GLY A O 1
ATOM 1918 N N . LEU A 1 246 ? -21.899 16.847 5.875 1.00 85.62 246 LEU A N 1
ATOM 1919 C CA . LEU A 1 246 ? -20.951 15.765 5.644 1.00 85.62 246 LEU A CA 1
ATOM 1920 C C . LEU A 1 246 ? -21.414 14.889 4.473 1.00 85.62 246 LEU A C 1
ATOM 1922 O O . LEU A 1 246 ? -22.594 14.541 4.388 1.00 85.62 246 LEU A O 1
ATOM 1926 N N . PRO A 1 247 ? -20.495 14.431 3.612 1.00 86.69 247 PRO A N 1
ATOM 1927 C CA . PRO A 1 247 ? -20.835 13.445 2.600 1.00 86.69 247 PRO A CA 1
ATOM 1928 C C . PRO A 1 247 ? -21.202 12.113 3.265 1.00 86.69 247 PRO A C 1
ATOM 1930 O O . PRO A 1 247 ? -20.528 11.655 4.186 1.00 86.69 247 PRO A O 1
ATOM 1933 N N . VAL A 1 248 ? -22.263 11.464 2.789 1.00 86.88 248 VAL A N 1
ATOM 1934 C CA . VAL A 1 248 ? -22.617 10.092 3.201 1.00 86.88 248 VAL A CA 1
ATOM 1935 C C . VAL A 1 248 ? -21.804 9.074 2.401 1.00 86.88 248 VAL A C 1
ATOM 1937 O O . VAL A 1 248 ? -21.348 8.062 2.931 1.00 86.88 248 VAL A O 1
ATOM 1940 N N . GLU A 1 249 ? -21.604 9.335 1.112 1.00 87.12 249 GLU A N 1
ATOM 1941 C CA . GLU A 1 249 ? -20.877 8.434 0.229 1.00 87.12 249 GLU A CA 1
ATOM 1942 C C . GLU A 1 249 ? -19.367 8.478 0.494 1.00 87.12 249 GLU A C 1
ATOM 1944 O O . GLU A 1 249 ? -18.760 9.544 0.587 1.00 87.12 249 GLU A O 1
ATOM 1949 N N . GLY A 1 250 ? -18.751 7.298 0.616 1.00 87.44 250 GLY A N 1
ATOM 1950 C CA . GLY A 1 250 ? -17.330 7.179 0.941 1.00 87.44 250 GLY A CA 1
ATOM 1951 C C . GLY A 1 250 ? -16.994 7.557 2.386 1.00 87.44 250 GLY A C 1
ATOM 1952 O O . GLY A 1 250 ? -15.821 7.768 2.690 1.00 87.44 250 GLY A O 1
ATOM 1953 N N . SER A 1 251 ? -17.983 7.641 3.274 1.00 91.19 251 SER A N 1
ATOM 1954 C CA . SER A 1 251 ? -17.783 7.984 4.682 1.00 91.19 251 SER A CA 1
ATOM 1955 C C . SER A 1 251 ? -17.914 6.773 5.599 1.00 91.19 251 SER A C 1
ATOM 1957 O O . SER A 1 251 ? -18.611 5.814 5.276 1.00 91.19 251 SER A O 1
ATOM 1959 N N . ILE A 1 252 ? -17.274 6.829 6.766 1.00 93.44 252 ILE A N 1
ATOM 1960 C CA . ILE A 1 252 ? -17.427 5.839 7.839 1.00 93.44 252 ILE A CA 1
ATOM 1961 C C . ILE A 1 252 ? -17.408 6.521 9.209 1.00 93.44 252 ILE A C 1
ATOM 1963 O O . ILE A 1 252 ? -16.686 7.499 9.422 1.00 93.44 252 ILE A O 1
ATOM 1967 N N . VAL A 1 253 ? -18.225 6.016 10.132 1.00 93.25 253 VAL A N 1
ATOM 1968 C CA . VAL A 1 253 ? -18.378 6.561 11.483 1.00 93.25 253 VAL A CA 1
ATOM 1969 C C . VAL A 1 253 ? -17.617 5.696 12.476 1.00 93.25 253 VAL A C 1
ATOM 1971 O O . VAL A 1 253 ? -17.837 4.490 12.526 1.00 93.25 253 VAL A O 1
ATOM 1974 N N . ILE A 1 254 ? -16.761 6.305 13.296 1.00 94.69 254 ILE A N 1
ATOM 1975 C CA . ILE A 1 254 ? -16.194 5.674 14.490 1.00 94.69 254 ILE A CA 1
ATOM 1976 C C . ILE A 1 254 ? -17.191 5.858 15.629 1.00 94.69 254 ILE A C 1
ATOM 1978 O O . ILE A 1 254 ? -17.384 6.976 16.121 1.00 94.69 254 ILE A O 1
ATOM 1982 N N . LEU A 1 255 ? -17.811 4.755 16.041 1.00 91.44 255 LEU A N 1
ATOM 1983 C CA . LEU A 1 255 ? -18.738 4.725 17.167 1.00 91.44 255 LEU A CA 1
ATOM 1984 C C . LEU A 1 255 ? -17.974 4.692 18.488 1.00 91.44 255 LEU A C 1
ATOM 1986 O O . LEU A 1 255 ? -18.246 5.490 19.385 1.00 91.44 255 LEU A O 1
ATOM 1990 N N . ASP A 1 256 ? -16.998 3.792 18.589 1.00 91.31 256 ASP A N 1
ATOM 1991 C CA . ASP A 1 256 ? -16.212 3.610 19.804 1.00 91.31 256 ASP A CA 1
ATOM 1992 C C . ASP A 1 256 ? -14.855 2.959 19.532 1.00 91.31 256 ASP A C 1
ATOM 1994 O O . ASP A 1 256 ? -14.624 2.376 18.467 1.00 91.31 256 ASP A O 1
ATOM 1998 N N . ILE A 1 257 ? -13.969 3.065 20.518 1.00 90.44 257 ILE A N 1
ATOM 1999 C CA . ILE A 1 257 ? -12.694 2.357 20.576 1.00 90.44 257 ILE A CA 1
ATOM 2000 C C . ILE A 1 257 ? -12.610 1.723 21.959 1.00 90.44 257 ILE A C 1
ATOM 2002 O O . ILE A 1 257 ? -12.500 2.424 22.962 1.00 90.44 257 ILE A O 1
ATOM 2006 N N . THR A 1 258 ? -12.662 0.396 22.023 1.00 88.75 258 THR A N 1
ATOM 2007 C CA . THR A 1 258 ? -12.528 -0.320 23.292 1.00 88.75 258 THR A CA 1
ATOM 2008 C C . THR A 1 258 ? -11.064 -0.621 23.583 1.00 88.75 258 THR A C 1
ATOM 2010 O O . THR A 1 258 ? -10.277 -0.921 22.679 1.00 88.75 258 THR A O 1
ATOM 2013 N N . TYR A 1 259 ? -10.692 -0.531 24.858 1.00 80.06 259 TYR A N 1
ATOM 2014 C CA . TYR A 1 259 ? -9.334 -0.759 25.349 1.00 80.06 259 TYR A CA 1
ATOM 2015 C C . TYR A 1 259 ? -9.375 -1.923 26.333 1.00 80.06 259 TYR A C 1
ATOM 2017 O O . TYR A 1 259 ? -10.116 -1.857 27.312 1.00 80.06 259 TYR A O 1
ATOM 2025 N N . ALA A 1 260 ? -8.596 -2.978 26.094 1.00 63.75 260 ALA A N 1
ATOM 2026 C CA . ALA A 1 260 ? -8.533 -4.084 27.047 1.00 63.75 260 ALA A CA 1
ATOM 2027 C C . ALA A 1 260 ? -7.594 -3.774 28.229 1.00 63.75 260 ALA A C 1
ATOM 2029 O O . ALA A 1 260 ? -7.863 -4.204 29.346 1.00 63.75 260 ALA A O 1
ATOM 2030 N N . GLU A 1 261 ? -6.496 -3.037 27.997 1.00 70.06 261 GLU A N 1
ATOM 2031 C CA . GLU A 1 261 ? -5.378 -2.974 28.961 1.00 70.06 261 GLU A CA 1
ATOM 2032 C C . GLU A 1 261 ? -4.612 -1.634 28.993 1.00 70.06 261 GLU A C 1
ATOM 2034 O O . GLU A 1 261 ? -4.132 -1.238 30.051 1.00 70.06 261 GLU A O 1
ATOM 2039 N N . ASN A 1 262 ? -4.483 -0.914 27.867 1.00 83.69 262 ASN A N 1
ATOM 2040 C CA . ASN A 1 262 ? -3.704 0.332 27.781 1.00 83.69 262 ASN A CA 1
ATOM 2041 C C . ASN A 1 262 ? -4.346 1.323 26.778 1.00 83.69 262 ASN A C 1
ATOM 2043 O O . ASN A 1 262 ? -4.574 0.941 25.624 1.00 83.69 262 ASN A O 1
ATOM 2047 N N . PRO A 1 263 ? -4.604 2.591 27.165 1.00 83.75 263 PRO A N 1
ATOM 2048 C CA . PRO A 1 263 ? -5.095 3.638 26.262 1.00 83.75 263 PRO A CA 1
ATOM 2049 C C . PRO A 1 263 ? -4.252 3.845 24.993 1.00 83.75 263 PRO A C 1
ATOM 2051 O O . PRO A 1 263 ? -4.797 4.127 23.924 1.00 83.75 263 PRO A O 1
ATOM 2054 N N . GLU A 1 264 ? -2.934 3.647 25.069 1.00 88.00 264 GLU A N 1
ATOM 2055 C CA . GLU A 1 264 ? -2.018 3.775 23.926 1.00 88.00 264 GLU A CA 1
ATOM 2056 C C . GLU A 1 264 ? -2.350 2.792 22.797 1.00 88.00 264 GLU A C 1
ATOM 2058 O O . GLU A 1 264 ? -2.111 3.079 21.620 1.00 88.00 264 GLU A O 1
ATOM 2063 N N . TYR A 1 265 ? -2.956 1.646 23.121 1.00 90.31 265 TYR A N 1
ATOM 2064 C CA . TYR A 1 265 ? -3.383 0.693 22.105 1.00 90.31 265 TYR A CA 1
ATOM 2065 C C . TYR A 1 265 ? -4.529 1.224 21.259 1.00 90.31 265 TYR A C 1
ATOM 2067 O O . TYR A 1 265 ? -4.539 0.945 20.065 1.00 90.31 265 TYR A O 1
ATOM 2075 N N . GLY A 1 266 ? -5.447 2.027 21.800 1.00 89.31 266 GLY A N 1
ATOM 2076 C CA . GLY A 1 266 ? -6.485 2.626 20.960 1.00 89.31 266 GLY A CA 1
ATOM 2077 C C . GLY A 1 266 ? -5.946 3.748 20.075 1.00 89.31 266 GLY A C 1
ATOM 2078 O O . GLY A 1 266 ? -6.375 3.864 18.932 1.00 89.31 266 GLY A O 1
ATOM 2079 N N . GLU A 1 267 ? -4.939 4.505 20.529 1.00 90.69 267 GLU A N 1
ATOM 2080 C CA . GLU A 1 267 ? -4.221 5.463 19.669 1.00 90.69 267 GLU A CA 1
ATOM 2081 C C . GLU A 1 267 ? -3.534 4.760 18.495 1.00 90.69 267 GLU A C 1
ATOM 2083 O O . GLU A 1 267 ? -3.628 5.198 17.344 1.00 90.69 267 GLU A O 1
ATOM 2088 N N . LEU A 1 268 ? -2.851 3.647 18.776 1.00 90.56 268 LEU A N 1
ATOM 2089 C CA . LEU A 1 268 ? -2.196 2.828 17.760 1.00 90.56 268 LEU A CA 1
ATOM 2090 C C . LEU A 1 268 ? -3.211 2.157 16.825 1.00 90.56 268 LEU A C 1
ATOM 2092 O O . LEU A 1 268 ? -2.988 2.097 15.612 1.00 90.56 268 LEU A O 1
ATOM 2096 N N . ALA A 1 269 ? -4.326 1.672 17.371 1.00 92.62 269 ALA A N 1
ATOM 2097 C CA . ALA A 1 269 ? -5.401 1.057 16.610 1.00 92.62 269 ALA A CA 1
ATOM 2098 C C . ALA A 1 269 ? -6.047 2.079 15.667 1.00 92.62 269 ALA A C 1
ATOM 2100 O O . ALA A 1 269 ? -6.197 1.793 14.480 1.00 92.62 269 ALA A O 1
ATOM 2101 N N . LEU A 1 270 ? -6.328 3.295 16.149 1.00 93.19 270 LEU A N 1
ATOM 2102 C CA . LEU A 1 270 ? -6.805 4.407 15.330 1.00 93.19 270 LEU A CA 1
ATOM 2103 C C . LEU A 1 270 ? -5.806 4.743 14.221 1.00 93.19 270 LEU A C 1
ATOM 2105 O O . LEU A 1 270 ? -6.187 4.807 13.057 1.00 93.19 270 LEU A O 1
ATOM 2109 N N . ASP A 1 271 ? -4.518 4.874 14.542 1.00 91.44 271 ASP A N 1
ATOM 2110 C CA . ASP A 1 271 ? -3.466 5.167 13.560 1.00 91.44 271 ASP A CA 1
ATOM 2111 C C . ASP A 1 271 ? -3.438 4.146 12.406 1.00 91.44 271 ASP A C 1
ATOM 2113 O O . ASP A 1 271 ? -3.392 4.517 11.230 1.00 91.44 271 ASP A O 1
ATOM 2117 N N . LYS A 1 272 ? -3.523 2.851 12.730 1.00 92.25 272 LYS A N 1
ATOM 2118 C CA . LYS A 1 272 ? -3.549 1.759 11.743 1.00 92.25 272 LYS A CA 1
ATOM 2119 C C . LYS A 1 272 ? -4.881 1.674 10.995 1.00 92.25 272 LYS A C 1
ATOM 2121 O O . LYS A 1 272 ? -4.885 1.427 9.786 1.00 92.25 272 LYS A O 1
ATOM 2126 N N . ALA A 1 273 ? -6.000 1.916 11.673 1.00 93.50 273 ALA A N 1
ATOM 2127 C CA . ALA A 1 273 ? -7.325 1.926 11.064 1.00 93.50 273 ALA A CA 1
ATOM 2128 C C . ALA A 1 273 ? -7.458 3.033 10.010 1.00 93.50 273 ALA A C 1
ATOM 2130 O O . ALA A 1 273 ? -8.021 2.797 8.948 1.00 93.50 273 ALA A O 1
ATOM 2131 N N . LEU A 1 274 ? -6.873 4.213 10.227 1.00 92.81 274 LEU A N 1
ATOM 2132 C CA . LEU A 1 274 ? -6.892 5.293 9.233 1.00 92.81 274 LEU A CA 1
ATOM 2133 C C . LEU A 1 274 ? -6.216 4.887 7.913 1.00 92.81 274 LEU A C 1
ATOM 2135 O O . LEU A 1 274 ? -6.706 5.220 6.833 1.00 92.81 274 LEU A O 1
ATOM 2139 N N . VAL A 1 275 ? -5.107 4.141 7.981 1.00 91.38 275 VAL A N 1
ATOM 2140 C CA . VAL A 1 275 ? -4.442 3.593 6.786 1.00 91.38 275 VAL A CA 1
ATOM 2141 C C . VAL A 1 275 ? -5.333 2.553 6.109 1.00 91.38 275 VAL A C 1
ATOM 2143 O O . VAL A 1 275 ? -5.498 2.581 4.890 1.00 91.38 275 VAL A O 1
ATOM 2146 N N . TYR A 1 276 ? -5.946 1.680 6.907 1.00 93.44 276 TYR A N 1
ATOM 2147 C CA . TYR A 1 276 ? -6.831 0.625 6.431 1.00 93.44 276 TYR A CA 1
ATOM 2148 C C . TYR A 1 276 ? -8.053 1.170 5.689 1.00 93.44 276 TYR A C 1
ATOM 2150 O O . TYR A 1 276 ? -8.340 0.771 4.561 1.00 93.44 276 TYR A O 1
ATOM 2158 N N . LEU A 1 277 ? -8.746 2.123 6.306 1.00 93.06 277 LEU A N 1
ATOM 2159 C CA . LEU A 1 277 ? -9.962 2.720 5.772 1.00 93.06 277 LEU A CA 1
ATOM 2160 C C . LEU A 1 277 ? -9.682 3.482 4.476 1.00 93.06 277 LEU A C 1
ATOM 2162 O O . LEU A 1 277 ? -10.445 3.372 3.519 1.00 93.06 277 LEU A O 1
ATOM 2166 N N . ARG A 1 278 ? -8.527 4.149 4.384 1.00 90.62 278 ARG A N 1
ATOM 2167 C CA . ARG A 1 278 ? -8.084 4.763 3.129 1.00 90.62 278 ARG A CA 1
ATOM 2168 C C . ARG A 1 278 ? -7.907 3.726 2.015 1.00 90.62 278 ARG A C 1
ATOM 2170 O O . ARG A 1 278 ? -8.314 3.981 0.887 1.00 90.62 278 ARG A O 1
ATOM 2177 N N . LEU A 1 279 ? -7.335 2.556 2.314 1.00 89.06 279 LEU A N 1
ATOM 2178 C CA . LEU A 1 279 ? -7.189 1.468 1.336 1.00 89.06 279 LEU A CA 1
ATOM 2179 C C . LEU A 1 279 ? -8.522 0.834 0.926 1.00 89.06 279 LEU A C 1
ATOM 2181 O O . LEU A 1 279 ? -8.649 0.368 -0.202 1.00 89.06 279 LEU A O 1
ATOM 2185 N N . LYS A 1 280 ? -9.515 0.826 1.820 1.00 89.56 280 LYS A N 1
ATOM 2186 C CA . LYS A 1 280 ? -10.889 0.398 1.513 1.00 89.56 280 LYS A CA 1
ATOM 2187 C C . LYS A 1 280 ? -11.671 1.427 0.684 1.00 89.56 280 LYS A C 1
ATOM 2189 O O . LYS A 1 280 ? -12.790 1.137 0.283 1.00 89.56 280 LYS A O 1
ATOM 2194 N N . GLY A 1 281 ? -11.087 2.593 0.397 1.00 89.00 281 GLY A N 1
ATOM 2195 C CA . GLY A 1 281 ? -11.698 3.629 -0.438 1.00 89.00 281 GLY A CA 1
ATOM 2196 C C . GLY A 1 281 ? -12.542 4.647 0.330 1.00 89.00 281 GLY A C 1
ATOM 2197 O O . GLY A 1 281 ? -13.211 5.469 -0.297 1.00 89.00 281 GLY A O 1
ATOM 2198 N N . TYR A 1 282 ? -12.498 4.638 1.667 1.00 91.75 282 TYR A N 1
ATOM 2199 C CA . TYR A 1 282 ? -13.139 5.683 2.461 1.00 91.75 282 TYR A CA 1
ATOM 2200 C C . TYR A 1 282 ? -12.393 7.013 2.295 1.00 91.75 282 TYR A C 1
ATOM 2202 O O . TYR A 1 282 ? -11.161 7.073 2.310 1.00 91.75 282 TYR A O 1
ATOM 2210 N N . ARG A 1 283 ? -13.162 8.088 2.132 1.00 90.81 283 ARG A N 1
ATOM 2211 C CA . ARG A 1 283 ? -12.706 9.469 1.928 1.00 90.81 283 ARG A CA 1
ATOM 2212 C C . ARG A 1 283 ? -12.836 10.295 3.196 1.00 90.81 283 ARG A C 1
ATOM 2214 O O . ARG A 1 283 ? -11.944 11.085 3.496 1.00 90.81 283 ARG A O 1
ATOM 2221 N N . TYR A 1 284 ? -13.893 10.061 3.970 1.00 92.06 284 TYR A N 1
ATOM 2222 C CA . TYR A 1 284 ? -14.157 10.791 5.203 1.00 92.06 284 TYR A CA 1
ATOM 2223 C C . TYR A 1 284 ? -14.376 9.834 6.362 1.00 92.06 284 TYR A C 1
ATOM 2225 O O . TYR A 1 284 ? -15.027 8.797 6.244 1.00 92.06 284 TYR A O 1
ATOM 2233 N N . ILE A 1 285 ? -13.831 10.208 7.510 1.00 94.19 285 ILE A N 1
ATOM 2234 C CA . ILE A 1 285 ? -14.058 9.511 8.766 1.00 94.19 285 ILE A CA 1
ATOM 2235 C C . ILE A 1 285 ? -14.571 10.533 9.753 1.00 94.19 285 ILE A C 1
ATOM 2237 O O . ILE A 1 285 ? -14.030 11.635 9.844 1.00 94.19 285 ILE A O 1
ATOM 2241 N N . TRP A 1 286 ? -15.596 10.173 10.508 1.00 93.12 286 TRP A N 1
ATOM 2242 C CA . TRP A 1 286 ? -16.110 11.040 11.552 1.00 93.12 286 TRP A CA 1
ATOM 2243 C C . TRP A 1 286 ? -16.522 10.261 12.791 1.00 93.12 286 TRP A C 1
ATOM 2245 O O . TRP A 1 286 ? -16.649 9.043 12.768 1.00 93.12 286 TRP A O 1
ATOM 2255 N N . SER A 1 287 ? -16.653 10.959 13.908 1.00 93.56 287 SER A N 1
ATOM 2256 C CA . SER A 1 287 ? -17.021 10.383 15.194 1.00 93.56 287 SER A CA 1
ATOM 2257 C C . SER A 1 287 ? -17.786 11.402 16.019 1.00 93.56 287 SER A C 1
ATOM 2259 O O . SER A 1 287 ? -17.524 12.602 15.939 1.00 93.56 287 SER A O 1
ATOM 2261 N N . VAL A 1 288 ? -18.703 10.912 16.846 1.00 90.62 288 VAL A N 1
ATOM 2262 C CA . VAL A 1 288 ? -19.399 11.707 17.871 1.00 90.62 288 VAL A CA 1
ATOM 2263 C C . VAL A 1 288 ? -18.971 11.320 19.288 1.00 90.62 288 VAL A C 1
ATOM 2265 O O . VAL A 1 288 ? -19.585 11.735 20.274 1.00 90.62 288 VAL A O 1
ATOM 2268 N N . ASN A 1 289 ? -17.954 10.465 19.407 1.00 89.31 289 ASN A N 1
ATOM 2269 C CA . ASN A 1 289 ? -17.499 9.949 20.682 1.00 89.31 289 ASN A CA 1
ATOM 2270 C C . ASN A 1 289 ? -16.505 10.922 21.329 1.00 89.31 289 ASN A C 1
ATOM 2272 O O . ASN A 1 289 ? -15.316 10.951 21.015 1.00 89.31 289 ASN A O 1
ATOM 2276 N N . ASN A 1 290 ? -17.010 11.715 22.274 1.00 86.19 290 ASN A N 1
ATOM 2277 C CA . ASN A 1 290 ? -16.196 12.656 23.041 1.00 86.19 290 ASN A CA 1
ATOM 2278 C C . ASN A 1 290 ? -15.150 11.963 23.936 1.00 86.19 290 ASN A C 1
ATOM 2280 O O . ASN A 1 290 ? -14.171 12.609 24.306 1.00 86.19 290 ASN A O 1
ATOM 2284 N N . GLY A 1 291 ? -15.327 10.678 24.272 1.00 86.12 291 GLY A N 1
ATOM 2285 C CA . GLY A 1 291 ? -14.377 9.910 25.084 1.00 86.12 291 GLY A CA 1
ATOM 2286 C C . GLY A 1 291 ? -13.015 9.741 24.409 1.00 86.12 291 GLY A C 1
ATOM 2287 O O . GLY A 1 291 ? -11.994 9.713 25.086 1.00 86.12 291 GLY A O 1
ATOM 2288 N N . ILE A 1 292 ? -12.987 9.747 23.074 1.00 89.06 292 ILE A N 1
ATOM 2289 C CA . ILE A 1 292 ? -11.763 9.637 22.265 1.00 89.06 292 ILE A CA 1
ATOM 2290 C C . ILE A 1 292 ? -11.354 10.971 21.623 1.00 89.06 292 ILE A C 1
ATOM 2292 O O . ILE A 1 292 ? -10.547 11.004 20.695 1.00 89.06 292 ILE A O 1
ATOM 2296 N N . LYS A 1 293 ? -11.899 12.100 22.099 1.00 91.75 293 LYS A N 1
ATOM 2297 C CA . LYS A 1 293 ? -11.661 13.439 21.529 1.00 91.75 293 LYS A CA 1
ATOM 2298 C C . LYS A 1 293 ? -10.174 13.742 21.340 1.00 91.75 293 LYS A C 1
ATOM 2300 O O . LYS A 1 293 ? -9.781 14.217 20.279 1.00 91.75 293 LYS A O 1
ATOM 2305 N N . ASN A 1 294 ? -9.359 13.509 22.367 1.00 91.19 294 ASN A N 1
ATOM 2306 C CA . ASN A 1 294 ? -7.938 13.862 22.327 1.00 91.19 294 ASN A CA 1
ATOM 2307 C C . ASN A 1 294 ? -7.196 13.044 21.261 1.00 91.19 294 ASN A C 1
ATOM 2309 O O . ASN A 1 294 ? -6.407 13.610 20.506 1.00 91.19 294 ASN A O 1
ATOM 2313 N N . SER A 1 295 ? -7.535 11.760 21.130 1.00 91.06 295 SER A N 1
ATOM 2314 C CA . SER A 1 295 ? -7.056 10.870 20.070 1.00 91.06 295 SER A CA 1
ATOM 2315 C C . SER A 1 295 ? -7.449 11.375 18.688 1.00 91.06 295 SER A C 1
ATOM 2317 O O . SER A 1 295 ? -6.620 11.506 17.796 1.00 91.06 295 SER A O 1
ATOM 2319 N N . LEU A 1 296 ? -8.719 11.735 18.501 1.00 92.75 296 LEU A N 1
ATOM 2320 C CA . LEU A 1 296 ? -9.203 12.256 17.225 1.00 92.75 296 LEU A CA 1
ATOM 2321 C C . LEU A 1 296 ? -8.462 13.546 16.836 1.00 92.75 296 LEU A C 1
ATOM 2323 O O . LEU A 1 296 ? -7.966 13.663 15.715 1.00 92.75 296 LEU A O 1
ATOM 2327 N N . LEU A 1 297 ? -8.327 14.494 17.766 1.00 93.19 297 LEU A N 1
ATOM 2328 C CA . LEU A 1 297 ? -7.621 15.755 17.526 1.00 93.19 297 LEU A CA 1
ATOM 2329 C C . LEU A 1 297 ? -6.132 15.537 17.218 1.00 93.19 297 LEU A C 1
ATOM 2331 O O . LEU A 1 297 ? -5.617 16.139 16.276 1.00 93.19 297 LEU A O 1
ATOM 2335 N N . SER A 1 298 ? -5.449 14.645 17.949 1.00 91.12 298 SER A N 1
ATOM 2336 C CA . SER A 1 298 ? -4.036 14.308 17.697 1.00 91.12 298 SER A CA 1
ATOM 2337 C C . SER A 1 298 ? -3.835 13.687 16.310 1.00 91.12 298 SER A C 1
ATOM 2339 O O . SER A 1 298 ? -2.806 13.883 15.662 1.00 91.12 298 SER A O 1
ATOM 2341 N N . LYS A 1 299 ? -4.861 12.993 15.806 1.00 91.56 299 LYS A N 1
ATOM 2342 C CA . LYS A 1 299 ? -4.925 12.449 14.450 1.00 91.56 299 LYS A CA 1
ATOM 2343 C C . LYS A 1 299 ? -5.533 13.425 13.447 1.00 91.56 299 LYS A C 1
ATOM 2345 O O . LYS A 1 299 ? -5.933 12.993 12.374 1.00 91.56 299 LYS A O 1
ATOM 2350 N N . GLY A 1 300 ? -5.598 14.722 13.733 1.00 92.88 300 GLY A N 1
ATOM 2351 C CA . GLY A 1 300 ? -5.992 15.742 12.759 1.00 92.88 300 GLY A CA 1
ATOM 2352 C C . GLY A 1 300 ? -7.476 15.751 12.386 1.00 92.88 300 GLY A C 1
ATOM 2353 O O . GLY A 1 300 ? -7.834 16.340 11.366 1.00 92.88 300 GLY A O 1
ATOM 2354 N N . PHE A 1 301 ? -8.343 15.116 13.180 1.00 94.81 301 PHE A N 1
ATOM 2355 C CA . PHE A 1 301 ? -9.778 15.372 13.088 1.00 94.81 301 PHE A CA 1
ATOM 2356 C C . PHE A 1 301 ? -10.077 16.787 13.574 1.00 94.81 301 PHE A C 1
ATOM 2358 O O . PHE A 1 301 ? -9.414 17.310 14.470 1.00 94.81 301 PHE A O 1
ATOM 2365 N N . ARG A 1 302 ? -11.105 17.404 12.996 1.00 94.06 302 ARG A N 1
ATOM 2366 C CA . ARG A 1 302 ? -11.559 18.747 13.353 1.00 94.06 302 ARG A CA 1
ATOM 2367 C C . ARG A 1 302 ? -12.991 18.693 13.876 1.00 94.06 302 ARG A C 1
ATOM 2369 O O . ARG A 1 302 ? -13.784 17.920 13.337 1.00 94.06 302 ARG A O 1
ATOM 2376 N N . PRO A 1 303 ? -13.340 19.485 14.903 1.00 94.25 303 PRO A N 1
ATOM 2377 C CA . PRO A 1 303 ? -14.732 19.670 15.280 1.00 94.25 303 PRO A CA 1
ATOM 2378 C C . PRO A 1 303 ? -15.442 20.432 14.156 1.00 94.25 303 PRO A C 1
ATOM 2380 O O . PRO A 1 303 ? -14.977 21.492 13.745 1.00 94.25 303 PRO A O 1
ATOM 2383 N N . ILE A 1 304 ? -16.541 19.886 13.646 1.00 92.88 304 ILE A N 1
ATOM 2384 C CA . ILE A 1 304 ? -17.270 20.469 12.506 1.00 92.88 304 ILE A CA 1
ATOM 2385 C C . ILE A 1 304 ? -18.704 20.867 12.847 1.00 92.88 304 ILE A C 1
ATOM 2387 O O . ILE A 1 304 ? -19.263 21.742 12.197 1.00 92.88 304 ILE A O 1
ATOM 2391 N N . TRP A 1 305 ? -19.305 20.240 13.861 1.00 89.62 305 TRP A N 1
ATOM 2392 C CA . TRP A 1 305 ? -20.695 20.488 14.230 1.00 89.62 305 TRP A CA 1
ATOM 2393 C C . TRP A 1 305 ? -20.966 20.094 15.683 1.00 89.62 305 TRP A C 1
ATOM 2395 O O . TRP A 1 305 ? -20.322 19.190 16.216 1.00 89.62 305 TRP A O 1
ATOM 2405 N N . TYR A 1 306 ? -21.939 20.741 16.321 1.00 89.69 306 TYR A N 1
ATOM 2406 C CA . TYR A 1 306 ? -22.437 20.373 17.647 1.00 89.69 306 TYR A CA 1
ATOM 2407 C C . TYR A 1 306 ? -23.867 19.849 17.526 1.00 89.69 306 TYR A C 1
ATOM 2409 O O . TYR A 1 306 ? -24.710 20.500 16.920 1.00 89.69 306 TYR A O 1
ATOM 2417 N N . LEU A 1 307 ? -24.140 18.676 18.097 1.00 84.75 307 LEU A N 1
ATOM 2418 C CA . LEU A 1 307 ? -25.456 18.041 18.128 1.00 84.75 307 LEU A CA 1
ATOM 2419 C C . LEU A 1 307 ? -26.148 18.371 19.458 1.00 84.75 307 LEU A C 1
ATOM 2421 O O . LEU A 1 307 ? -25.852 17.710 20.460 1.00 84.75 307 LEU A O 1
ATOM 2425 N N . PRO A 1 308 ? -27.086 19.340 19.502 1.00 83.50 308 PRO A N 1
ATOM 2426 C CA . PRO A 1 308 ? -27.655 19.813 20.763 1.00 83.50 308 PRO A CA 1
ATOM 2427 C C . PRO A 1 308 ? -28.425 18.719 21.502 1.00 83.50 308 PRO A C 1
ATOM 2429 O O . PRO A 1 308 ? -28.261 18.566 22.710 1.00 83.50 308 PRO A O 1
ATOM 2432 N N . GLY A 1 309 ? -29.191 17.903 20.767 1.00 82.50 309 GLY A N 1
ATOM 2433 C CA . GLY A 1 309 ? -29.989 16.814 21.339 1.00 82.50 309 GLY A CA 1
ATOM 2434 C C . GLY A 1 309 ? -29.155 15.719 22.011 1.00 82.50 309 GLY A C 1
ATOM 2435 O O . GLY A 1 309 ? -29.612 15.106 22.968 1.00 82.50 309 GLY A O 1
ATOM 2436 N N . LEU A 1 310 ? -27.913 15.512 21.562 1.00 80.88 310 LEU A N 1
ATOM 2437 C CA . LEU A 1 310 ? -26.996 14.529 22.149 1.00 80.88 310 LEU A CA 1
ATOM 2438 C C . LEU A 1 310 ? -25.935 15.159 23.057 1.00 80.88 310 LEU A C 1
ATOM 2440 O O . LEU A 1 310 ? -25.159 14.428 23.667 1.00 80.88 310 LEU A O 1
ATOM 2444 N N . LYS A 1 311 ? -25.867 16.496 23.121 1.00 88.50 311 LYS A N 1
ATOM 2445 C CA . LYS A 1 311 ? -24.787 17.260 23.764 1.00 88.50 311 LYS A CA 1
ATOM 2446 C C . LYS A 1 311 ? -23.387 16.781 23.342 1.00 88.50 311 LYS A C 1
ATOM 2448 O O . LYS A 1 311 ? -22.472 16.678 24.159 1.00 88.50 311 LYS A O 1
ATOM 2453 N N . LYS A 1 312 ? -23.221 16.455 22.056 1.00 90.19 312 LYS A N 1
ATOM 2454 C CA . LYS A 1 312 ? -21.993 15.864 21.491 1.00 90.19 312 LYS A CA 1
ATOM 2455 C C . LYS A 1 312 ? -21.438 16.707 20.350 1.00 90.19 312 LYS A C 1
ATOM 2457 O O . LYS A 1 312 ? -22.195 17.344 19.625 1.00 90.19 312 LYS A O 1
ATOM 2462 N N . ILE A 1 313 ? -20.116 16.697 20.191 1.00 92.00 313 ILE A N 1
ATOM 2463 C CA . ILE A 1 313 ? -19.428 17.346 19.070 1.00 92.00 313 ILE A CA 1
ATOM 2464 C C . ILE A 1 313 ? -19.125 16.281 18.021 1.00 92.00 313 ILE A C 1
ATOM 2466 O O . ILE A 1 313 ? -18.696 15.178 18.353 1.00 92.00 313 ILE A O 1
ATOM 2470 N N . ILE A 1 314 ? -19.342 16.624 16.757 1.00 92.00 314 ILE A N 1
ATOM 2471 C CA . ILE A 1 314 ? -18.919 15.815 15.625 1.00 92.00 314 ILE A CA 1
ATOM 2472 C C . ILE A 1 314 ? -17.496 16.206 15.253 1.00 92.00 314 ILE A C 1
ATOM 2474 O O . ILE A 1 314 ? -17.217 17.365 14.935 1.00 92.00 314 ILE A O 1
ATOM 2478 N N . TYR A 1 315 ? -16.615 15.217 15.258 1.00 94.69 315 TYR A N 1
ATOM 2479 C CA . TYR A 1 315 ? -15.252 15.312 14.767 1.00 94.69 315 TYR A CA 1
ATOM 2480 C C . TYR A 1 315 ? -15.172 14.646 13.405 1.00 94.69 315 TYR A C 1
ATOM 2482 O O . TYR A 1 315 ? -15.627 13.515 13.266 1.00 94.69 315 TYR A O 1
ATOM 2490 N N . ALA A 1 316 ? -14.565 15.296 12.418 1.00 93.06 316 ALA A N 1
ATOM 2491 C CA . ALA A 1 316 ? -14.386 14.725 11.089 1.00 93.06 316 ALA A CA 1
ATOM 2492 C C . ALA A 1 316 ? -12.971 14.937 10.557 1.00 93.06 316 ALA A C 1
ATOM 2494 O O . ALA A 1 316 ? -12.292 15.910 10.892 1.00 93.06 316 ALA A O 1
ATOM 2495 N N . ARG A 1 317 ? -12.536 14.009 9.710 1.00 93.56 317 ARG A N 1
ATOM 2496 C CA . ARG A 1 317 ? -11.273 14.057 8.987 1.00 93.56 317 ARG A CA 1
ATOM 2497 C C . ARG A 1 317 ? -11.474 13.544 7.570 1.00 93.56 317 ARG A C 1
ATOM 2499 O O . ARG A 1 317 ? -11.979 12.443 7.366 1.00 93.56 317 ARG A O 1
ATOM 2506 N N . GLU A 1 318 ? -10.992 14.313 6.606 1.00 92.12 318 GLU A N 1
ATOM 2507 C CA . GLU A 1 318 ? -10.757 13.817 5.256 1.00 92.12 318 GLU A CA 1
ATOM 2508 C C . GLU A 1 318 ? -9.448 13.013 5.232 1.00 92.12 318 GLU A C 1
ATOM 2510 O O . GLU A 1 318 ? -8.400 13.460 5.712 1.00 92.12 318 GLU A O 1
ATOM 2515 N N . ILE A 1 319 ? -9.519 11.789 4.719 1.00 88.88 319 ILE A N 1
ATOM 2516 C CA . ILE A 1 319 ? -8.384 10.865 4.594 1.00 88.88 319 ILE A CA 1
ATOM 2517 C C . ILE A 1 319 ? -7.998 10.597 3.135 1.00 88.88 319 ILE A C 1
ATOM 2519 O O . ILE A 1 319 ? -6.964 9.968 2.880 1.00 88.88 319 ILE A O 1
ATOM 2523 N N . SER A 1 320 ? -8.775 11.114 2.178 1.00 74.31 320 SER A N 1
ATOM 2524 C CA . SER A 1 320 ? -8.414 11.147 0.766 1.00 74.31 320 SER A CA 1
ATOM 2525 C C . SER A 1 320 ? -7.665 12.429 0.427 1.00 74.31 320 SER A C 1
ATOM 2527 O O . SER A 1 320 ? -8.240 13.503 0.408 1.00 74.31 320 SER A O 1
ATOM 2529 N N . ASN A 1 321 ? -6.397 12.294 0.056 1.00 52.00 321 ASN A N 1
ATOM 2530 C CA . ASN A 1 321 ? -5.817 13.162 -0.959 1.00 52.00 321 ASN A CA 1
ATOM 2531 C C . ASN A 1 321 ? -5.224 12.223 -2.009 1.00 52.00 321 ASN A C 1
ATOM 2533 O O . ASN A 1 321 ? -4.343 11.414 -1.698 1.00 52.00 321 ASN A O 1
ATOM 2537 N N . THR A 1 322 ? -5.755 12.315 -3.230 1.00 47.19 322 THR A N 1
ATOM 2538 C CA . THR A 1 322 ? -5.506 11.505 -4.443 1.00 47.19 322 THR A CA 1
ATOM 2539 C C . THR A 1 322 ? -6.089 10.075 -4.494 1.00 47.19 322 THR A C 1
ATOM 2541 O O . THR A 1 322 ? -5.898 9.301 -3.549 1.00 47.19 322 THR A O 1
ATOM 2544 N N . PRO A 1 323 ? -6.754 9.690 -5.610 1.00 41.84 323 PRO A N 1
ATOM 2545 C CA . PRO A 1 323 ? -7.098 8.301 -5.908 1.00 41.84 323 PRO A CA 1
ATOM 2546 C C . PRO A 1 323 ? -5.808 7.490 -6.017 1.00 41.84 323 PRO A C 1
ATOM 2548 O O . PRO A 1 323 ? -4.867 7.914 -6.683 1.00 41.84 323 PRO A O 1
ATOM 2551 N N . PHE A 1 324 ? -5.753 6.315 -5.391 1.00 45.75 324 PHE A N 1
ATOM 2552 C CA . PHE A 1 324 ? -4.616 5.409 -5.582 1.00 45.75 324 PHE A CA 1
ATOM 2553 C C . PHE A 1 324 ? -4.522 4.873 -7.012 1.00 45.75 324 PHE A C 1
ATOM 2555 O O . PHE A 1 324 ? -3.469 4.385 -7.401 1.00 45.75 324 PHE A O 1
ATOM 2562 N N . LEU A 1 325 ? -5.606 4.985 -7.780 1.00 37.56 325 LEU A N 1
ATOM 2563 C CA . LEU A 1 325 ? -5.729 4.536 -9.155 1.00 37.56 325 LEU A CA 1
ATOM 2564 C C . LEU A 1 325 ? -6.782 5.430 -9.830 1.00 37.56 325 LEU A C 1
ATOM 2566 O O . LEU A 1 325 ? -7.958 5.085 -9.876 1.00 37.56 325 LEU A O 1
ATOM 2570 N N . SER A 1 326 ? -6.402 6.627 -10.272 1.00 27.72 326 SER A N 1
ATOM 2571 C CA . SER A 1 326 ? -7.104 7.252 -11.398 1.00 27.72 326 SER A CA 1
ATOM 2572 C C . SER A 1 326 ? -6.370 6.775 -12.642 1.00 27.72 326 SER A C 1
ATOM 2574 O O . SER A 1 326 ? -5.329 7.342 -12.985 1.00 27.72 326 SER A O 1
ATOM 2576 N N . PHE A 1 327 ? -6.843 5.659 -13.195 1.00 32.41 327 PHE A N 1
ATOM 2577 C CA . PHE A 1 327 ? -6.537 5.271 -14.568 1.00 32.41 327 PHE A CA 1
ATOM 2578 C C . PHE A 1 327 ? -7.420 6.077 -15.512 1.00 32.41 327 PHE A C 1
ATOM 2580 O O . PHE A 1 327 ? -8.617 6.242 -15.183 1.00 32.41 327 PHE A O 1
#

pLDDT: mean 88.24, std 10.27, range [27.72, 96.88]

InterPro domains:
  IPR013150 Transcription factor TFIIB, cyclin-like domain [PF00382] (104-179)
  IPR036915 Cyclin-like superfamily [SSF47954] (101-189)

Secondary structure (DSSP, 8-state):
----HHHHHHHHHHHHHHH-----HHHHHHHHHHHH-HHHHHHTTTS-HHHHHHHHHHHHHHHTT----THHHHTT--S-HHHHHHHHHHTT-PPPPHHHHHHHHHHHTT--HHHHHHHHHHHHHHHHHHTTTT--HHHHHHHHHHHHHHHTT----HHHHHHHHT--HHHHHHHHHHHHHHHS-SS--EEEE--HHHHTTT-S---SSS-EEEEEEEETTEEEEEEEEE-TTSTTHHHHHHHTT--STTEEEEEEEEESS-HHHHHHHHHHHHHHHHHTT--EEEE--GGGHHHHHHTT-EEEEEEGGGTEEEEEEE--SS-TT--